Protein AF-A0A1C1YU48-F1 (afdb_monomer)

Sequence (194 aa):
MKRLWPGWLLCLATVGLVAHMVLVSVPEISALLGGLALPDTVPLGYDVTGAQALHAAFAADFAEAAAAGRQSASAAYVALHAGQDLAAPPLIAASLAFLAFASAFSGGTWVHPSRPGGIAIGLVLALAFSYLASDFLENAIADALFGPAAMQAGFNPSLAAVLKVMTIGKFATLILAGVLIAGLWGARWKRARA

Solvent-accessible surface area (backbone atoms only — not comparable to full-atom values): 10029 Å² total; per-residue (Å²): 113,91,87,51,50,68,56,52,50,45,39,50,50,35,51,53,51,53,49,46,38,67,72,45,57,49,52,58,42,17,55,62,40,79,63,46,78,55,66,92,76,36,67,73,27,47,56,59,69,55,41,49,52,50,40,50,34,37,40,53,34,39,55,53,16,63,76,69,76,49,87,22,46,20,54,50,51,44,49,38,46,73,44,60,60,57,52,46,43,62,40,46,27,51,31,53,42,42,55,36,52,54,43,42,53,48,99,93,44,82,49,84,57,55,70,72,53,47,50,48,39,53,49,32,42,53,27,26,52,51,23,37,54,28,45,57,53,29,50,55,46,45,37,61,51,47,15,67,70,16,63,76,72,54,86,56,64,68,57,36,53,51,34,18,54,28,38,32,50,26,47,50,26,51,52,54,31,50,54,47,37,52,50,46,43,53,54,42,54,54,62,76,74,107

Foldseek 3Di:
DVVLVVLVVLVVVLCVLVCCCVVPLQQVLCVQLVNQGQQLRDLQGDALVSLQSSLVSQLVQLVVCVVVVHDGSQNSLLVCCVPSLVVNLVSLLSSLLSLLCVLQDPPNDRNDDDPVSVVLSVLLNVLSVQLSVLSNVLSVLSCCARHPVNSVVDHDNVSSVVNSVSSNSNSVSSVSSVVSSVVSNVVSVVVVVD

Nearest PDB structures (foldseek):
  8ub3-assembly1_A  TM=4.846E-01  e=9.825E-01  synthetic construct
  6wm3-assembly1_3  TM=3.592E-01  e=2.224E+00  Homo sapiens
  9brr-assembly1_b  TM=2.136E-01  e=6.920E+00  Mus musculus

pLDDT: mean 92.37, std 7.67, range [58.75, 97.81]

Organism: NCBI:txid1480615

Radius of gyration: 19.89 Å; Cα contacts (8 Å, |Δi|>4): 206; chains: 1; bounding box: 45×33×62 Å

Mean predicted aligned error: 4.28 Å

Secondary structure (DSSP, 8-state):
-TTSHHHHHHHHHHHHHHHHIIIIIHHHHHHHTTTPPPGGG-TT---HHHHHHHHHHHHHHHHHHHHHTSPPHHHHHHHHHHTHHHHHHHHHHHHHHHHHHHHHEETTEE-PPPHHHHHHHHHHHHHHHHHHHHHHHHHHHHHHHHSHHHHHH---HHHHHHHHHHHHHHHHHHHHHHHHHHHHHHHHHHHHH-

Structure (mmCIF, N/CA/C/O backbone):
data_AF-A0A1C1YU48-F1
#
_entry.id   AF-A0A1C1YU48-F1
#
loop_
_atom_site.group_PDB
_atom_site.id
_atom_site.type_symbol
_atom_site.label_atom_id
_atom_site.label_alt_id
_atom_site.label_comp_id
_atom_site.label_asym_id
_atom_site.label_entity_id
_atom_site.label_seq_id
_atom_site.pdbx_PDB_ins_code
_atom_site.Cartn_x
_atom_site.Cartn_y
_atom_site.Cartn_z
_atom_site.occupancy
_atom_site.B_iso_or_equiv
_atom_site.auth_seq_id
_atom_site.auth_comp_id
_atom_site.auth_asym_id
_atom_site.auth_atom_id
_atom_site.pdbx_PDB_model_num
ATOM 1 N N . MET A 1 1 ? 19.093 -14.398 -18.882 1.00 59.12 1 MET A N 1
ATOM 2 C CA . MET A 1 1 ? 18.121 -14.527 -17.768 1.00 59.12 1 MET A CA 1
ATOM 3 C C . MET A 1 1 ? 18.742 -15.103 -16.495 1.00 59.12 1 MET A C 1
ATOM 5 O O . MET A 1 1 ? 18.502 -14.526 -15.445 1.00 59.12 1 MET A O 1
ATOM 9 N N . LYS A 1 2 ? 19.625 -16.118 -16.567 1.00 64.81 2 LYS A N 1
ATOM 10 C CA . LYS A 1 2 ? 20.321 -16.716 -15.400 1.00 64.81 2 LYS A CA 1
ATOM 11 C C . LYS A 1 2 ? 21.073 -15.751 -14.460 1.00 64.81 2 LYS A C 1
ATOM 13 O O . LYS A 1 2 ? 21.444 -16.180 -13.387 1.00 64.81 2 LYS A O 1
ATOM 18 N N . ARG A 1 3 ? 21.331 -14.488 -14.828 1.00 79.19 3 ARG A N 1
ATOM 19 C CA . ARG A 1 3 ? 22.022 -13.498 -13.969 1.00 79.19 3 ARG A CA 1
ATOM 20 C C . ARG A 1 3 ? 21.082 -12.574 -13.182 1.00 79.19 3 ARG A C 1
ATOM 22 O O . ARG A 1 3 ? 21.525 -11.950 -12.234 1.00 79.19 3 ARG A O 1
ATOM 29 N N . LEU A 1 4 ? 19.805 -12.494 -13.562 1.00 85.94 4 LEU A N 1
ATOM 30 C CA . LEU A 1 4 ? 18.811 -11.619 -12.918 1.00 85.94 4 LEU A CA 1
ATOM 31 C C . LEU A 1 4 ? 17.841 -12.395 -12.016 1.00 85.94 4 LEU A C 1
ATOM 33 O O . LEU A 1 4 ? 16.863 -11.830 -11.541 1.00 85.94 4 LEU A O 1
ATOM 37 N N . TRP A 1 5 ? 18.086 -13.692 -11.808 1.00 89.38 5 TRP A N 1
ATOM 38 C CA . TRP A 1 5 ? 17.204 -14.561 -11.031 1.00 89.38 5 TRP A CA 1
ATOM 39 C C . TRP A 1 5 ? 16.895 -14.043 -9.616 1.00 89.38 5 TRP A C 1
ATOM 41 O O . TRP A 1 5 ? 15.733 -14.174 -9.236 1.00 89.38 5 TRP A O 1
ATOM 51 N N . PRO A 1 6 ? 17.816 -13.391 -8.864 1.00 90.94 6 PRO A N 1
ATOM 52 C CA . PRO A 1 6 ? 17.480 -12.917 -7.524 1.00 90.94 6 PRO A CA 1
ATOM 53 C C . PRO A 1 6 ? 16.412 -11.822 -7.561 1.00 90.94 6 PRO A C 1
ATOM 55 O O . PRO A 1 6 ? 15.513 -11.811 -6.732 1.00 90.94 6 PRO A O 1
ATOM 58 N N . GLY A 1 7 ? 16.458 -10.935 -8.561 1.00 92.56 7 GLY A N 1
ATOM 59 C CA . GLY A 1 7 ? 15.454 -9.884 -8.717 1.00 92.56 7 GLY A CA 1
ATOM 60 C C . GLY A 1 7 ? 14.091 -10.417 -9.163 1.00 92.56 7 GLY A C 1
ATOM 61 O O . GLY A 1 7 ? 13.061 -9.920 -8.723 1.00 92.56 7 GLY A O 1
ATOM 62 N N . TRP A 1 8 ? 14.055 -11.483 -9.968 1.00 95.00 8 TRP A N 1
ATOM 63 C CA . TRP A 1 8 ? 12.791 -12.153 -10.293 1.00 95.00 8 TRP A CA 1
ATOM 64 C C . TRP A 1 8 ? 12.190 -12.876 -9.086 1.00 95.00 8 TRP A C 1
ATOM 66 O O . TRP A 1 8 ? 10.975 -12.833 -8.909 1.00 95.00 8 TRP A O 1
ATOM 76 N N . LEU A 1 9 ? 13.023 -13.497 -8.243 1.00 95.88 9 LEU A N 1
ATOM 77 C CA . LEU A 1 9 ? 12.563 -14.061 -6.974 1.00 95.88 9 LEU A CA 1
ATOM 78 C C . LEU A 1 9 ? 12.043 -12.984 -6.026 1.00 95.88 9 LEU A C 1
ATOM 80 O O . LEU A 1 9 ? 11.015 -13.205 -5.399 1.00 95.88 9 LEU A O 1
ATOM 84 N N . LEU A 1 10 ? 12.701 -11.823 -5.963 1.00 96.50 10 LEU A N 1
ATOM 85 C CA . LEU A 1 10 ? 12.194 -10.662 -5.236 1.00 96.50 10 LEU A CA 1
ATOM 86 C C . LEU A 1 10 ? 10.791 -10.290 -5.731 1.00 96.50 10 LEU A C 1
ATOM 88 O O . LEU A 1 10 ? 9.875 -10.228 -4.923 1.00 96.50 10 LEU A O 1
ATOM 92 N N . CYS A 1 11 ? 10.588 -10.119 -7.043 1.00 96.81 11 CYS A N 1
ATOM 93 C CA . CYS A 1 11 ? 9.260 -9.813 -7.582 1.00 96.81 11 CYS A CA 1
ATOM 94 C C . CYS A 1 11 ? 8.224 -10.892 -7.245 1.00 96.81 11 CYS A C 1
ATOM 96 O O . CYS A 1 11 ? 7.088 -10.560 -6.917 1.00 96.81 11 CYS A O 1
ATOM 98 N N . LEU A 1 12 ? 8.602 -12.172 -7.308 1.00 97.12 12 LEU A N 1
ATOM 99 C CA . LEU A 1 12 ? 7.712 -13.275 -6.949 1.00 97.12 12 LEU A CA 1
ATOM 100 C C . LEU A 1 12 ? 7.340 -13.241 -5.461 1.00 97.12 12 LEU A C 1
ATOM 102 O O . LEU A 1 12 ? 6.171 -13.419 -5.131 1.00 97.12 12 LEU A O 1
ATOM 106 N N . ALA A 1 13 ? 8.305 -12.978 -4.577 1.00 96.50 13 ALA A N 1
ATOM 107 C CA . ALA A 1 13 ? 8.068 -12.837 -3.144 1.00 96.50 13 ALA A CA 1
ATOM 108 C C . ALA A 1 13 ? 7.152 -11.643 -2.841 1.00 96.50 13 ALA A C 1
ATOM 110 O O . ALA A 1 13 ? 6.206 -11.787 -2.073 1.00 96.50 13 ALA A O 1
ATOM 111 N N . THR A 1 14 ? 7.371 -10.503 -3.503 1.00 97.50 14 THR A N 1
ATOM 112 C CA . THR A 1 14 ? 6.501 -9.323 -3.411 1.00 97.50 14 THR A CA 1
ATOM 113 C C . THR A 1 14 ? 5.067 -9.657 -3.808 1.00 97.50 14 THR A C 1
ATOM 115 O O . THR A 1 14 ? 4.140 -9.364 -3.060 1.00 97.50 14 THR A O 1
ATOM 118 N N . VAL A 1 15 ? 4.870 -10.308 -4.961 1.00 96.81 15 VAL A N 1
ATOM 119 C CA . VAL A 1 15 ? 3.533 -10.716 -5.423 1.00 96.81 15 VAL A CA 1
ATOM 120 C C . VAL A 1 15 ? 2.897 -11.706 -4.451 1.00 96.81 15 VAL A C 1
ATOM 122 O O . VAL A 1 15 ? 1.721 -11.563 -4.141 1.00 96.81 15 VAL A O 1
ATOM 125 N N . GLY A 1 16 ? 3.659 -12.681 -3.950 1.00 97.31 16 GLY A N 1
ATOM 126 C CA . GLY A 1 16 ? 3.171 -13.653 -2.973 1.00 97.31 16 GLY A CA 1
ATOM 127 C C . GLY A 1 16 ? 2.705 -12.999 -1.672 1.00 97.31 16 GLY A C 1
ATOM 128 O O . GLY A 1 16 ? 1.627 -13.328 -1.184 1.00 97.31 16 GLY A O 1
ATOM 129 N N . LEU A 1 17 ? 3.473 -12.038 -1.149 1.00 96.62 17 LEU A N 1
ATOM 130 C CA . LEU A 1 17 ? 3.108 -11.287 0.052 1.00 96.62 17 LEU A CA 1
ATOM 131 C C . LEU A 1 17 ? 1.849 -10.440 -0.174 1.00 96.62 17 LEU A C 1
ATOM 133 O O . LEU A 1 17 ? 0.900 -10.562 0.593 1.00 96.62 17 LEU A O 1
ATOM 137 N N . VAL A 1 18 ? 1.804 -9.651 -1.252 1.00 95.19 18 VAL A N 1
ATOM 138 C CA . VAL A 1 18 ? 0.634 -8.818 -1.584 1.00 95.19 18 VAL A CA 1
ATOM 139 C C . VAL A 1 18 ? -0.610 -9.679 -1.801 1.00 95.19 18 VAL A C 1
ATOM 141 O O . VAL A 1 18 ? -1.682 -9.350 -1.304 1.00 95.19 18 VAL A O 1
ATOM 144 N N . ALA A 1 19 ? -0.482 -10.807 -2.504 1.00 96.19 19 ALA A N 1
ATOM 145 C CA . ALA A 1 19 ? -1.591 -11.733 -2.703 1.00 96.19 19 ALA A CA 1
ATOM 146 C C . ALA A 1 19 ? -2.085 -12.309 -1.372 1.00 96.19 19 ALA A C 1
ATOM 148 O O . ALA A 1 19 ? -3.288 -12.379 -1.152 1.00 96.19 19 ALA A O 1
ATOM 149 N N . HIS A 1 20 ? -1.178 -12.687 -0.471 1.00 95.69 20 HIS A N 1
ATOM 150 C CA . HIS A 1 20 ? -1.560 -13.170 0.850 1.00 95.69 20 HIS A CA 1
ATOM 151 C C . HIS A 1 20 ? -2.287 -12.092 1.666 1.00 95.69 20 HIS A C 1
ATOM 153 O O . HIS A 1 20 ? -3.336 -12.378 2.232 1.00 95.69 20 HIS A O 1
ATOM 159 N N . MET A 1 21 ? -1.804 -10.848 1.654 1.00 94.62 21 MET A N 1
ATOM 160 C CA . MET A 1 21 ? -2.471 -9.732 2.334 1.00 94.62 21 MET A CA 1
ATOM 161 C C . MET A 1 21 ? -3.882 -9.501 1.787 1.00 94.62 21 MET A C 1
ATOM 163 O O . MET A 1 21 ? -4.841 -9.484 2.550 1.00 94.62 21 MET A O 1
ATOM 167 N N . VAL A 1 22 ? -4.028 -9.396 0.463 1.00 93.56 22 VAL A N 1
ATOM 168 C CA . VAL A 1 22 ? -5.311 -9.101 -0.198 1.00 93.56 22 VAL A CA 1
ATOM 169 C C . VAL A 1 22 ? -6.315 -10.251 -0.079 1.00 93.56 22 VAL A C 1
ATOM 171 O O . VAL A 1 22 ? -7.516 -10.005 -0.028 1.00 93.56 22 VAL A O 1
ATOM 174 N N . LEU A 1 23 ? -5.851 -11.503 -0.065 1.00 95.06 23 LEU A N 1
ATOM 175 C CA . LEU A 1 23 ? -6.726 -12.680 -0.083 1.00 95.06 23 LEU A CA 1
ATOM 176 C C . LEU A 1 23 ? -6.983 -13.285 1.300 1.00 95.06 23 LEU A C 1
ATOM 178 O O . LEU A 1 23 ? -7.919 -14.069 1.430 1.00 95.06 23 LEU A O 1
ATOM 182 N N . VAL A 1 24 ? -6.161 -12.965 2.302 1.00 93.94 24 VAL A N 1
ATOM 183 C CA . VAL A 1 24 ? -6.248 -13.560 3.645 1.00 93.94 24 VAL A CA 1
ATOM 184 C C . VAL A 1 24 ? -6.393 -12.473 4.704 1.00 93.94 24 VAL A C 1
ATOM 186 O O . VAL A 1 24 ? -7.479 -12.308 5.253 1.00 93.94 24 VAL A O 1
ATOM 189 N N . SER A 1 25 ? -5.347 -11.679 4.940 1.00 92.75 25 SER A N 1
ATOM 190 C CA . SER A 1 25 ? -5.299 -10.752 6.078 1.00 92.75 25 SER A CA 1
ATOM 191 C C . SER A 1 25 ? -6.349 -9.639 6.003 1.00 92.75 25 SER A C 1
ATOM 193 O O . SER A 1 25 ? -7.054 -9.372 6.974 1.00 92.75 25 SER A O 1
ATOM 195 N N . VAL A 1 26 ? -6.481 -8.997 4.840 1.00 94.00 26 VAL A N 1
ATOM 196 C CA . VAL A 1 26 ? -7.438 -7.905 4.622 1.00 94.00 26 VAL A CA 1
ATOM 197 C C . VAL A 1 26 ? -8.886 -8.406 4.766 1.00 94.00 26 VAL A C 1
ATOM 199 O O . VAL A 1 26 ? -9.622 -7.819 5.560 1.00 94.00 26 VAL A O 1
ATOM 202 N N . PRO A 1 27 ? -9.321 -9.489 4.082 1.00 95.69 27 PRO A N 1
ATOM 203 C CA . PRO A 1 27 ? -10.673 -10.022 4.245 1.00 95.69 27 PRO A CA 1
ATOM 204 C C . PRO A 1 27 ? -11.027 -10.410 5.681 1.00 95.69 27 PRO A C 1
ATOM 206 O O . PRO A 1 27 ? -12.160 -10.178 6.098 1.00 95.69 27 PRO A O 1
ATOM 209 N N . GLU A 1 28 ? -10.084 -10.978 6.438 1.00 94.12 28 GLU A N 1
ATOM 210 C CA . GLU A 1 28 ? -10.306 -11.363 7.837 1.00 94.12 28 GLU A CA 1
ATOM 211 C C . GLU A 1 28 ? -10.636 -10.151 8.716 1.00 94.12 28 GLU A C 1
ATOM 213 O O . GLU A 1 28 ? -11.609 -10.185 9.471 1.00 94.12 28 GLU A O 1
ATOM 218 N N . ILE A 1 29 ? -9.889 -9.052 8.580 1.00 9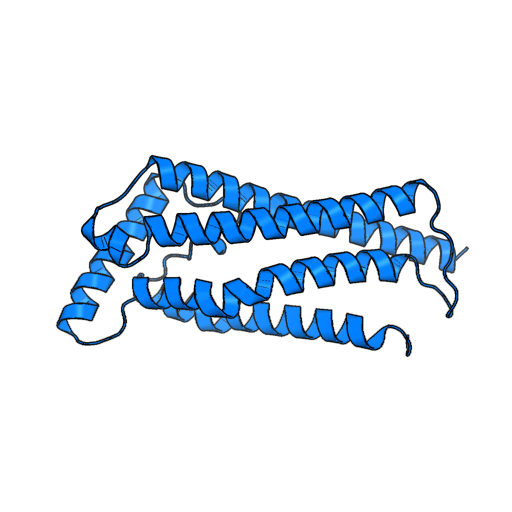5.81 29 ILE A N 1
ATOM 219 C CA . ILE A 1 29 ? -10.160 -7.822 9.338 1.00 95.81 29 ILE A CA 1
ATOM 220 C C . ILE A 1 29 ? -11.444 -7.159 8.828 1.00 95.81 29 ILE A C 1
ATOM 222 O O . ILE A 1 29 ? -12.296 -6.771 9.627 1.00 95.81 29 ILE A O 1
ATOM 226 N N . SER A 1 30 ? -11.640 -7.074 7.509 1.00 96.19 30 SER A N 1
ATOM 227 C CA . SER A 1 30 ? -12.865 -6.519 6.923 1.00 96.19 30 SER A CA 1
ATOM 228 C C . SER A 1 30 ? -14.123 -7.267 7.370 1.00 96.19 30 SER A C 1
ATOM 230 O O . SER A 1 30 ? -15.154 -6.635 7.590 1.00 96.19 30 SER A O 1
ATOM 232 N N . ALA A 1 31 ? -14.062 -8.588 7.562 1.00 96.06 31 ALA A N 1
ATOM 233 C CA . ALA A 1 31 ? -15.183 -9.371 8.078 1.00 96.06 31 ALA A CA 1
ATOM 234 C C . ALA A 1 31 ? -15.600 -8.943 9.497 1.00 96.06 31 ALA A C 1
ATOM 236 O O . ALA A 1 31 ? -16.797 -8.851 9.770 1.00 96.06 31 ALA A O 1
ATOM 237 N N . LEU A 1 32 ? -14.641 -8.608 10.369 1.00 95.81 32 LEU A N 1
ATOM 238 C CA . LEU A 1 32 ? -14.922 -8.070 11.709 1.00 95.81 32 LEU A CA 1
ATOM 239 C C . LEU A 1 32 ? -15.578 -6.682 11.655 1.00 95.81 32 LEU A C 1
ATOM 241 O O . LEU A 1 32 ? -16.320 -6.304 12.554 1.00 95.81 32 LEU A O 1
ATOM 245 N N . LEU A 1 33 ? -15.343 -5.937 10.576 1.00 96.75 33 LEU A N 1
ATOM 246 C CA . LEU A 1 33 ? -15.872 -4.590 10.351 1.00 96.75 33 LEU A CA 1
ATOM 247 C C . LEU A 1 33 ? -17.170 -4.588 9.528 1.00 96.75 33 LEU A C 1
ATOM 249 O O . LEU A 1 33 ? -17.512 -3.583 8.904 1.00 96.75 33 LEU A O 1
ATOM 253 N N . GLY A 1 34 ? -17.884 -5.717 9.470 1.00 94.75 34 GLY A N 1
ATOM 254 C CA . GLY A 1 34 ? -19.134 -5.833 8.713 1.00 94.75 34 GLY A CA 1
ATOM 255 C C . GLY A 1 34 ? -18.947 -5.762 7.194 1.00 94.75 34 GLY A C 1
ATOM 256 O O . GLY A 1 34 ? -19.858 -5.354 6.477 1.00 94.75 34 GLY A O 1
ATOM 257 N N . GLY A 1 35 ? -17.765 -6.131 6.696 1.00 94.25 35 GLY A N 1
ATOM 258 C CA . GLY A 1 35 ? -17.416 -6.108 5.275 1.00 94.25 35 GLY A CA 1
ATOM 259 C C . GLY A 1 35 ? -16.913 -4.756 4.766 1.00 94.25 35 GLY A C 1
ATOM 260 O O . GLY A 1 35 ? -16.710 -4.608 3.561 1.00 94.25 35 GLY A O 1
ATOM 261 N N . LEU A 1 36 ? -16.702 -3.771 5.645 1.00 95.75 36 LEU A N 1
ATOM 262 C CA . LEU A 1 36 ? -16.084 -2.508 5.248 1.00 95.75 36 LEU A CA 1
ATOM 263 C C . LEU A 1 36 ? -14.631 -2.729 4.813 1.00 95.75 36 LEU A C 1
ATOM 265 O O . LEU A 1 36 ? -13.862 -3.449 5.455 1.00 95.75 36 LEU A O 1
ATOM 269 N N . ALA A 1 37 ? -14.258 -2.089 3.708 1.00 95.12 37 ALA A N 1
ATOM 270 C CA . ALA A 1 37 ? -12.908 -2.149 3.169 1.00 95.12 37 ALA A CA 1
ATOM 271 C C . ALA A 1 37 ? -11.927 -1.396 4.080 1.00 95.12 37 ALA A C 1
ATOM 273 O O . ALA A 1 37 ? -12.274 -0.344 4.627 1.00 95.12 37 ALA A O 1
ATOM 274 N N . LEU A 1 38 ? -10.702 -1.903 4.212 1.00 94.38 38 LEU A N 1
ATOM 275 C CA . LEU A 1 38 ? -9.641 -1.204 4.935 1.00 94.38 38 LEU A CA 1
ATOM 276 C C . LEU A 1 38 ? -9.155 0.029 4.148 1.00 94.38 38 LEU A C 1
ATOM 278 O O . LEU A 1 38 ? -9.277 0.049 2.918 1.00 94.38 38 LEU A O 1
ATOM 282 N N . PRO A 1 39 ? -8.635 1.073 4.816 1.00 91.06 39 PRO A N 1
ATOM 283 C CA . PRO A 1 39 ? -8.271 2.339 4.171 1.00 91.06 39 PRO A CA 1
ATOM 284 C C . PRO A 1 39 ? -7.320 2.195 2.976 1.00 91.06 39 PRO A C 1
ATOM 286 O O . PRO A 1 39 ? -7.536 2.797 1.923 1.00 91.06 39 PRO A O 1
ATOM 289 N N . ASP A 1 40 ? -6.318 1.342 3.123 1.00 85.50 40 ASP A N 1
ATOM 290 C CA . ASP A 1 40 ? -5.250 1.036 2.174 1.00 85.50 40 ASP A CA 1
ATOM 291 C C . ASP A 1 40 ? -5.734 0.258 0.937 1.00 85.50 40 ASP A C 1
ATOM 293 O O . ASP A 1 40 ? -5.049 0.207 -0.085 1.00 85.50 40 ASP A O 1
ATOM 297 N N . THR A 1 41 ? -6.948 -0.292 0.991 1.00 90.25 41 THR A N 1
ATOM 298 C CA . THR A 1 41 ? -7.567 -1.059 -0.103 1.00 90.25 41 THR A CA 1
ATOM 299 C C . THR A 1 41 ? -8.493 -0.218 -0.982 1.00 90.25 41 THR A C 1
ATOM 301 O O . THR A 1 41 ? -8.971 -0.694 -2.014 1.00 90.25 41 THR A O 1
ATOM 304 N N . VAL A 1 42 ? -8.731 1.046 -0.610 1.00 93.00 42 VAL A N 1
ATOM 305 C CA . VAL A 1 42 ? -9.575 1.992 -1.348 1.00 93.00 42 VAL A CA 1
ATOM 306 C C . VAL A 1 42 ? -8.672 2.980 -2.099 1.00 93.00 42 VAL A C 1
ATOM 308 O O . VAL A 1 42 ? -8.158 3.913 -1.487 1.00 93.00 42 VAL A O 1
ATOM 311 N N . PRO A 1 43 ? -8.489 2.866 -3.432 1.00 90.06 43 PRO A N 1
ATOM 312 C CA . PRO A 1 43 ? -7.465 3.640 -4.146 1.00 90.06 43 PRO A CA 1
ATOM 313 C C . PRO A 1 43 ? -7.615 5.164 -4.080 1.00 90.06 43 PRO A C 1
ATOM 315 O O . PRO A 1 43 ? -6.640 5.898 -4.220 1.00 90.06 43 PRO A O 1
ATOM 318 N N . LEU A 1 44 ? -8.843 5.649 -3.886 1.00 93.00 44 LEU A N 1
ATOM 319 C CA . LEU A 1 44 ? -9.145 7.076 -3.745 1.00 93.00 44 LEU A CA 1
ATOM 320 C C . LEU A 1 44 ? -9.244 7.531 -2.280 1.00 93.00 44 LEU A C 1
ATOM 322 O O . LEU A 1 44 ? -9.568 8.695 -2.027 1.00 93.00 44 LEU A O 1
ATOM 326 N N . GLY A 1 45 ? -8.975 6.621 -1.341 1.00 91.94 45 GLY A N 1
ATOM 327 C CA . GLY A 1 45 ? -9.191 6.781 0.089 1.00 91.94 45 GLY A CA 1
ATOM 328 C C . GLY A 1 45 ? -10.665 6.953 0.462 1.00 91.94 45 GLY A C 1
ATOM 329 O O . GLY A 1 45 ? -11.538 7.189 -0.378 1.00 91.94 45 GLY A O 1
ATOM 330 N N . TYR A 1 46 ? -10.941 6.877 1.760 1.00 93.00 46 TYR A N 1
ATOM 331 C CA . TYR A 1 46 ? -12.234 7.284 2.297 1.00 93.00 46 TYR A CA 1
ATOM 332 C C . TYR A 1 46 ? -12.351 8.809 2.332 1.00 93.00 46 TYR A C 1
ATOM 334 O O . TYR A 1 46 ? -11.389 9.525 2.608 1.00 93.00 46 TYR A O 1
ATOM 342 N N . ASP A 1 47 ? -13.548 9.326 2.065 1.00 93.94 47 ASP A N 1
ATOM 343 C CA . ASP A 1 47 ? -13.894 10.673 2.506 1.00 93.94 47 ASP A CA 1
ATOM 344 C C . ASP A 1 47 ? -14.160 10.697 4.022 1.00 93.94 47 ASP A C 1
ATOM 346 O O . ASP A 1 47 ? -14.091 9.674 4.704 1.00 93.94 47 ASP A O 1
ATOM 350 N N . VAL A 1 48 ? -14.432 11.880 4.576 1.00 94.56 48 VAL A N 1
ATOM 351 C CA . VAL A 1 48 ? -14.613 12.038 6.028 1.00 94.56 48 VAL A CA 1
ATOM 352 C C . VAL A 1 48 ? -15.777 11.187 6.540 1.00 94.56 48 VAL A C 1
ATOM 354 O O . VAL A 1 48 ? -15.648 10.555 7.584 1.00 94.56 48 VAL A O 1
ATOM 357 N N . THR A 1 49 ? -16.889 11.127 5.803 1.00 95.56 49 THR A N 1
ATOM 358 C CA . THR A 1 49 ? -18.065 10.340 6.190 1.00 95.56 49 THR A CA 1
ATOM 359 C C . THR A 1 49 ? -17.768 8.843 6.180 1.00 95.56 49 THR A C 1
ATOM 361 O O . THR A 1 49 ? -18.096 8.152 7.142 1.00 95.56 49 THR A O 1
ATOM 364 N N . GLY A 1 50 ? -17.104 8.339 5.140 1.00 95.88 50 GLY A N 1
ATOM 365 C CA . GLY A 1 50 ? -16.690 6.943 5.064 1.00 95.88 50 GLY A CA 1
ATOM 366 C C . GLY A 1 50 ? -15.664 6.572 6.136 1.00 95.88 50 GLY A C 1
ATOM 367 O O . GLY A 1 50 ? -15.805 5.539 6.785 1.00 95.88 50 GLY A O 1
ATOM 368 N N . ALA A 1 51 ? -14.690 7.446 6.402 1.00 96.19 51 ALA A N 1
ATOM 369 C CA . ALA A 1 51 ? -13.706 7.244 7.464 1.00 96.19 51 ALA A CA 1
ATOM 370 C C . ALA A 1 51 ? -14.358 7.247 8.855 1.00 96.19 51 ALA A C 1
ATOM 372 O O . ALA A 1 51 ? -13.974 6.462 9.719 1.00 96.19 51 ALA A O 1
ATOM 373 N N . GLN A 1 52 ? -15.374 8.087 9.067 1.00 96.94 52 GLN A N 1
ATOM 374 C CA . GLN A 1 52 ? -16.147 8.111 10.306 1.00 96.94 52 GLN A CA 1
ATOM 375 C C . GLN A 1 52 ? -16.975 6.831 10.485 1.00 96.94 52 GLN A C 1
ATOM 377 O O . GLN A 1 52 ? -17.014 6.284 11.586 1.00 96.94 52 GLN A O 1
ATOM 382 N N . ALA A 1 53 ? -17.607 6.330 9.419 1.00 97.06 53 ALA A N 1
ATOM 383 C CA . ALA A 1 53 ? -18.336 5.062 9.450 1.00 97.06 53 ALA A CA 1
ATOM 384 C C . ALA A 1 53 ? -17.401 3.882 9.755 1.00 97.06 53 ALA A C 1
ATOM 386 O O . ALA A 1 53 ? -17.708 3.053 10.611 1.00 97.06 53 ALA A O 1
ATOM 387 N N . LEU A 1 54 ? -16.228 3.853 9.118 1.00 97.19 54 LEU A N 1
ATOM 388 C CA . LEU A 1 54 ? -15.200 2.854 9.386 1.00 97.19 54 LEU A CA 1
ATOM 389 C C . LEU A 1 54 ? -14.695 2.932 10.833 1.00 97.19 54 LEU A C 1
ATOM 391 O O . LEU A 1 54 ? -14.623 1.912 11.513 1.00 97.19 54 LEU A O 1
ATOM 395 N N . HIS A 1 55 ? -14.415 4.134 11.345 1.00 97.62 55 HIS A N 1
ATOM 396 C CA . HIS A 1 55 ? -14.022 4.326 12.742 1.00 97.62 55 HIS A CA 1
ATOM 397 C C . HIS A 1 55 ? -15.106 3.831 13.707 1.00 97.62 55 HIS A C 1
ATOM 399 O O . HIS A 1 55 ? -14.797 3.220 14.726 1.00 97.62 55 HIS A O 1
ATOM 405 N N . ALA A 1 56 ? -16.383 4.089 13.415 1.00 97.00 56 ALA A N 1
ATOM 406 C CA . ALA A 1 56 ? -17.484 3.599 14.237 1.00 97.00 56 ALA A CA 1
ATOM 407 C C . ALA A 1 56 ? -17.545 2.061 14.254 1.00 97.00 56 ALA A C 1
ATOM 409 O O . ALA A 1 56 ? -17.762 1.483 15.316 1.00 97.00 56 ALA A O 1
ATOM 410 N N . ALA A 1 57 ? -17.289 1.404 13.117 1.00 97.44 57 ALA A N 1
ATOM 411 C CA . ALA A 1 57 ? -17.203 -0.055 13.039 1.00 97.44 57 ALA A CA 1
ATOM 412 C C . ALA A 1 57 ? -16.027 -0.608 13.862 1.00 97.44 57 ALA A C 1
ATOM 414 O O . ALA A 1 57 ? -16.214 -1.543 14.639 1.00 97.44 57 ALA A O 1
ATOM 415 N N . PHE A 1 58 ? -14.846 0.016 13.774 1.00 97.69 58 PHE A N 1
ATOM 416 C CA . PHE A 1 58 ? -13.707 -0.334 14.628 1.00 97.69 58 PHE A CA 1
ATOM 417 C C . PHE A 1 58 ? -14.030 -0.164 16.117 1.00 97.69 58 PHE A C 1
ATOM 419 O O . PHE A 1 58 ? -13.681 -1.029 16.915 1.00 97.69 58 PHE A O 1
ATOM 426 N N . ALA A 1 59 ? -14.712 0.919 16.498 1.00 96.81 59 ALA A N 1
ATOM 427 C CA . ALA A 1 59 ? -15.065 1.188 17.891 1.00 96.81 59 ALA A CA 1
ATOM 428 C C . ALA A 1 59 ? -16.094 0.184 18.433 1.00 96.81 59 ALA A C 1
ATOM 430 O O . ALA A 1 59 ? -15.973 -0.264 19.575 1.00 96.81 59 ALA A O 1
ATOM 431 N N . ALA A 1 60 ? -17.078 -0.193 17.610 1.00 95.81 60 ALA A N 1
ATOM 432 C CA . ALA A 1 60 ? -18.062 -1.216 17.947 1.00 95.81 60 ALA A CA 1
ATOM 433 C C . ALA A 1 60 ? -17.388 -2.578 18.173 1.00 95.81 60 ALA A C 1
ATOM 435 O O . ALA A 1 60 ? -17.536 -3.165 19.246 1.00 95.81 60 ALA A O 1
ATOM 436 N N . ASP A 1 61 ? -16.566 -3.028 17.218 1.00 97.69 61 ASP A N 1
ATOM 437 C CA . ASP A 1 61 ? -15.823 -4.282 17.353 1.00 97.69 61 ASP A CA 1
ATOM 438 C C . ASP A 1 61 ? -14.859 -4.251 18.549 1.00 97.69 61 ASP A C 1
ATOM 440 O O . ASP A 1 61 ? -14.752 -5.235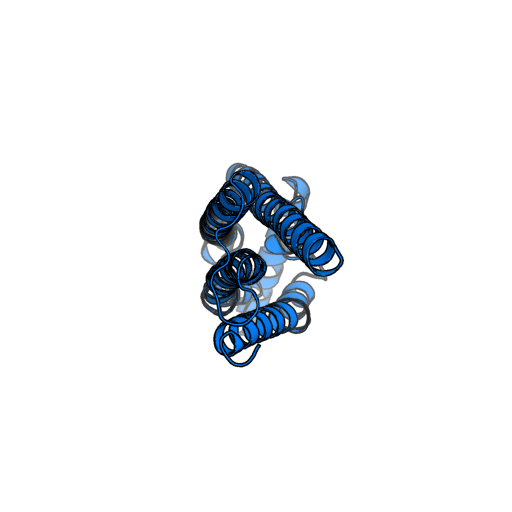 19.275 1.00 97.69 61 ASP A O 1
ATOM 444 N N . PHE A 1 62 ? -14.198 -3.119 18.813 1.00 96.75 62 PHE A N 1
ATOM 445 C CA . PHE A 1 62 ? -13.277 -2.973 19.940 1.00 96.75 62 PHE A CA 1
ATOM 446 C C . PHE A 1 62 ? -13.962 -3.219 21.293 1.00 96.75 62 PHE A C 1
ATOM 448 O O . PHE A 1 62 ? -13.414 -3.927 22.142 1.00 96.75 62 PHE A O 1
ATOM 455 N N . ALA A 1 63 ? -15.166 -2.674 21.488 1.00 93.69 63 ALA A N 1
ATOM 456 C CA . ALA A 1 63 ? -15.943 -2.879 22.707 1.00 93.69 63 ALA A CA 1
ATOM 457 C C . ALA A 1 63 ? -16.420 -4.336 22.850 1.00 93.69 63 ALA A C 1
ATOM 459 O O . ALA A 1 63 ? -16.297 -4.930 23.924 1.00 93.69 63 ALA A O 1
ATOM 460 N N . GLU A 1 64 ? -16.916 -4.933 21.763 1.00 95.00 64 GLU A N 1
ATOM 461 C CA . GLU A 1 64 ? -17.345 -6.336 21.741 1.00 95.00 64 GLU A CA 1
ATOM 462 C C . GLU A 1 64 ? -16.181 -7.303 21.983 1.00 95.00 64 GLU A C 1
ATOM 464 O O . GLU A 1 64 ? -16.309 -8.274 22.731 1.00 95.00 64 GLU A O 1
ATOM 469 N N . ALA A 1 65 ? -15.025 -7.027 21.381 1.00 95.50 65 ALA A N 1
ATOM 470 C CA . ALA A 1 65 ? -13.823 -7.829 21.523 1.00 95.50 65 ALA A CA 1
ATOM 471 C C . ALA A 1 65 ? -13.329 -7.865 22.970 1.00 95.50 65 ALA A C 1
ATOM 473 O O . ALA A 1 65 ? -12.991 -8.936 23.478 1.00 95.50 65 ALA A O 1
ATOM 474 N N . ALA A 1 66 ? -13.344 -6.709 23.643 1.00 92.50 66 ALA A N 1
ATOM 475 C CA . ALA A 1 66 ? -12.972 -6.597 25.047 1.00 92.50 66 ALA A CA 1
ATOM 476 C C . ALA A 1 66 ? -13.904 -7.419 25.951 1.00 92.50 66 ALA A C 1
ATOM 478 O O . ALA A 1 66 ? -13.427 -8.120 26.842 1.00 92.50 66 ALA A O 1
ATOM 479 N N . ALA A 1 67 ? -15.216 -7.391 25.693 1.00 93.62 67 ALA A N 1
ATOM 480 C CA . ALA A 1 67 ? -16.190 -8.193 26.435 1.00 93.62 67 ALA A CA 1
ATOM 481 C C . ALA A 1 67 ? -16.029 -9.707 26.196 1.00 93.62 67 ALA A C 1
ATOM 483 O O . ALA A 1 67 ? -16.226 -10.501 27.114 1.00 93.62 67 ALA A O 1
ATOM 484 N N . ALA A 1 68 ? -15.652 -10.109 24.980 1.00 94.75 68 ALA A N 1
ATOM 485 C CA . ALA A 1 68 ? -15.480 -11.510 24.596 1.00 94.75 68 ALA A CA 1
ATOM 486 C C . ALA A 1 68 ? -14.064 -12.071 24.849 1.00 94.75 68 ALA A C 1
ATOM 488 O O . ALA A 1 68 ? -13.833 -13.256 24.614 1.00 94.75 68 ALA A O 1
ATOM 489 N N . GLY A 1 69 ? -13.107 -11.248 25.295 1.00 92.88 69 GLY A N 1
ATOM 490 C CA . GLY A 1 69 ? -11.714 -11.664 25.500 1.00 92.88 69 GLY A CA 1
ATOM 491 C C . GLY A 1 69 ? -10.983 -12.067 24.211 1.00 92.88 69 GLY A C 1
ATOM 492 O O . GLY A 1 69 ? -10.048 -12.865 24.262 1.00 92.88 69 GLY A O 1
ATOM 493 N N . ARG A 1 70 ? -11.411 -11.544 23.054 1.00 94.75 70 ARG A N 1
ATOM 494 C CA . ARG A 1 70 ? -10.792 -11.791 21.738 1.00 94.75 70 ARG A CA 1
ATOM 495 C C . ARG A 1 70 ? -9.942 -10.601 21.288 1.00 94.75 70 ARG A C 1
ATOM 497 O O . ARG A 1 70 ? -10.065 -9.499 21.817 1.00 94.75 70 ARG A O 1
ATOM 504 N N . GLN A 1 71 ? -9.112 -10.806 20.266 1.00 95.06 71 GLN A N 1
ATOM 505 C CA . GLN A 1 71 ? -8.453 -9.700 19.570 1.00 95.06 71 GLN A CA 1
ATOM 506 C C . GLN A 1 71 ? -9.495 -8.870 18.798 1.00 95.06 71 GLN A C 1
ATOM 508 O O . GLN A 1 71 ? -10.396 -9.427 18.165 1.00 95.06 71 GLN A O 1
ATOM 513 N N . SER A 1 72 ? -9.377 -7.543 18.865 1.00 97.31 72 SER A N 1
ATOM 514 C CA . SER A 1 72 ? -10.207 -6.619 18.086 1.00 97.31 72 SER A CA 1
ATOM 515 C C . SER A 1 72 ? -9.650 -6.411 16.679 1.00 97.31 72 SER A C 1
ATOM 517 O O . SER A 1 72 ? -8.443 -6.524 16.456 1.00 97.31 72 SER A O 1
ATOM 519 N N . ALA A 1 73 ? -10.511 -6.015 15.747 1.00 96.69 73 ALA A N 1
ATOM 520 C CA . ALA A 1 73 ? -10.157 -5.569 14.407 1.00 96.69 73 ALA A CA 1
ATOM 521 C C . ALA A 1 73 ? -9.127 -4.438 14.458 1.00 96.69 73 ALA A C 1
ATOM 523 O O . ALA A 1 73 ? -8.167 -4.451 13.701 1.00 96.69 73 ALA A O 1
ATOM 524 N N . SER A 1 74 ? -9.275 -3.500 15.398 1.00 96.50 74 SER A N 1
ATOM 525 C CA . SER A 1 74 ? -8.326 -2.398 15.605 1.00 96.50 74 SER A CA 1
ATOM 526 C C . SER A 1 74 ? -6.924 -2.910 15.963 1.00 96.50 74 SER A C 1
ATOM 528 O O . SER A 1 74 ? -5.931 -2.483 15.377 1.00 96.50 74 SER A O 1
ATOM 530 N N . ALA A 1 75 ? -6.827 -3.883 16.875 1.00 96.50 75 ALA A N 1
ATOM 531 C CA . ALA A 1 75 ? -5.551 -4.497 17.232 1.00 96.50 75 ALA A CA 1
ATOM 532 C C . ALA A 1 75 ? -4.976 -5.368 16.102 1.00 96.50 75 ALA A C 1
ATOM 534 O O . ALA A 1 75 ? -3.762 -5.404 15.920 1.00 96.50 75 ALA A O 1
ATOM 535 N N . ALA A 1 76 ? -5.825 -6.076 15.353 1.00 96.00 76 ALA A N 1
ATOM 536 C CA . ALA A 1 76 ? -5.414 -6.852 14.186 1.00 96.00 76 ALA A CA 1
ATOM 537 C C . ALA A 1 76 ? -4.895 -5.949 13.054 1.00 96.00 76 ALA A C 1
ATOM 539 O O . ALA A 1 76 ? -3.885 -6.265 12.434 1.00 96.00 76 ALA A O 1
ATOM 540 N N . TYR A 1 77 ? -5.529 -4.795 12.844 1.00 96.38 77 TYR A N 1
ATOM 541 C CA . TYR A 1 77 ? -5.134 -3.801 11.850 1.00 96.38 77 TYR A CA 1
ATOM 542 C C . TYR A 1 77 ? -3.768 -3.180 12.167 1.00 96.38 77 TYR A C 1
ATOM 544 O O . TYR A 1 77 ? -2.874 -3.200 11.328 1.00 96.38 77 TYR A O 1
ATOM 552 N N . VAL A 1 78 ? -3.530 -2.772 13.419 1.00 96.12 78 VAL A N 1
ATOM 553 C CA . VAL A 1 78 ? -2.193 -2.315 13.849 1.00 96.12 78 VAL A CA 1
ATOM 554 C C . VAL A 1 78 ? -1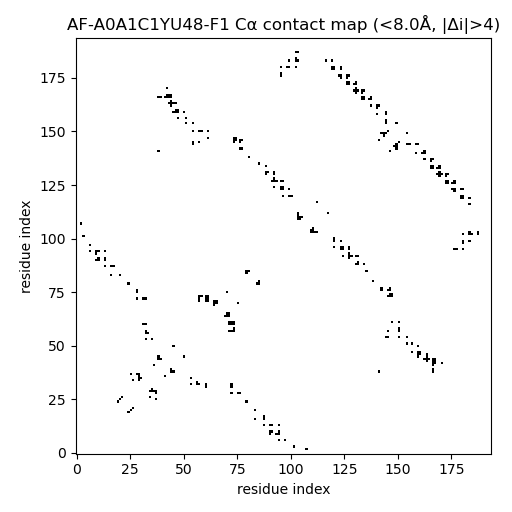.147 -3.437 13.728 1.00 96.12 78 VAL A C 1
ATOM 556 O O . VAL A 1 78 ? 0.002 -3.197 13.357 1.00 96.12 78 VAL A O 1
ATOM 559 N N . ALA A 1 79 ? -1.517 -4.688 14.025 1.00 95.38 79 ALA A N 1
ATOM 560 C CA . ALA A 1 79 ? -0.610 -5.827 13.871 1.00 95.38 79 ALA A CA 1
ATOM 561 C C . ALA A 1 79 ? -0.255 -6.101 12.399 1.00 95.38 79 ALA A C 1
ATOM 563 O O . ALA A 1 79 ? 0.878 -6.497 12.113 1.00 95.38 79 ALA A O 1
ATOM 564 N N . LEU A 1 80 ? -1.185 -5.858 11.469 1.00 94.94 80 LEU A N 1
ATOM 565 C CA . LEU A 1 80 ? -0.929 -5.922 10.032 1.00 94.94 80 LEU A CA 1
ATOM 566 C C . LEU A 1 80 ? 0.133 -4.889 9.627 1.00 94.94 80 LEU A C 1
ATOM 568 O O . LEU A 1 80 ? 1.139 -5.281 9.024 1.00 94.94 80 LEU A O 1
ATOM 572 N N . HIS A 1 81 ? -0.028 -3.630 10.061 1.00 95.19 81 HIS A N 1
ATOM 573 C CA . HIS A 1 81 ? 0.933 -2.535 9.859 1.00 95.19 81 HIS A CA 1
ATOM 574 C C . HIS A 1 81 ? 2.323 -2.835 10.423 1.00 95.19 81 HIS A C 1
ATOM 576 O O . HIS A 1 81 ? 3.327 -2.562 9.770 1.00 95.19 81 HIS A O 1
ATOM 582 N N . ALA A 1 82 ? 2.406 -3.450 11.604 1.00 93.00 82 ALA A N 1
ATOM 583 C CA . ALA A 1 82 ? 3.679 -3.849 12.208 1.00 93.00 82 ALA A CA 1
ATOM 584 C C . ALA A 1 82 ? 4.315 -5.098 11.560 1.00 93.00 82 ALA A C 1
ATOM 586 O O . ALA A 1 82 ? 5.481 -5.402 11.822 1.00 93.00 82 ALA A O 1
ATOM 587 N N . GLY A 1 83 ? 3.557 -5.838 10.749 1.00 93.69 83 GLY A N 1
ATOM 588 C CA . GLY A 1 83 ? 3.966 -7.100 10.144 1.00 93.69 83 GLY A CA 1
ATOM 589 C C . GLY A 1 83 ? 4.100 -7.008 8.629 1.00 93.69 83 GLY A C 1
ATOM 590 O O . GLY A 1 83 ? 5.151 -6.656 8.094 1.00 93.69 83 GLY A O 1
ATOM 591 N N . GLN A 1 84 ? 3.043 -7.407 7.926 1.00 91.12 84 GLN A N 1
ATOM 592 C CA . GLN A 1 84 ? 3.070 -7.565 6.471 1.00 91.12 84 GLN A CA 1
ATOM 593 C C . GLN A 1 84 ? 3.164 -6.216 5.754 1.00 91.12 84 GLN A C 1
ATOM 595 O O . GLN A 1 84 ? 3.962 -6.086 4.826 1.00 91.12 84 GLN A O 1
ATOM 600 N N . ASP A 1 85 ? 2.443 -5.206 6.239 1.00 91.19 85 ASP A N 1
ATOM 601 C CA . ASP A 1 85 ? 2.473 -3.839 5.705 1.00 91.19 85 ASP A CA 1
ATOM 602 C C . ASP A 1 85 ? 3.780 -3.102 6.022 1.00 91.19 85 ASP A C 1
ATOM 604 O O . ASP A 1 85 ? 4.155 -2.170 5.321 1.00 91.19 85 ASP A O 1
ATOM 608 N N . LEU A 1 86 ? 4.561 -3.555 7.006 1.00 93.25 86 LEU A N 1
ATOM 609 C CA . LEU A 1 86 ? 5.927 -3.061 7.194 1.00 93.25 86 LEU A CA 1
ATOM 610 C C . LEU A 1 86 ? 6.873 -3.595 6.104 1.00 93.25 86 LEU A C 1
ATOM 612 O O . LEU A 1 86 ? 7.800 -2.909 5.666 1.00 93.25 86 LEU A O 1
ATOM 616 N N . ALA A 1 87 ? 6.661 -4.844 5.682 1.00 94.62 87 ALA A N 1
ATOM 617 C CA . ALA A 1 87 ? 7.537 -5.552 4.753 1.00 94.62 87 ALA A CA 1
ATOM 618 C C . ALA A 1 87 ? 7.185 -5.306 3.277 1.00 94.62 87 ALA A C 1
ATOM 620 O O . ALA A 1 87 ? 8.083 -5.268 2.428 1.00 94.62 87 ALA A O 1
ATOM 621 N N . ALA A 1 88 ? 5.901 -5.147 2.952 1.00 94.88 88 ALA A N 1
ATOM 622 C CA . ALA A 1 88 ? 5.433 -5.027 1.576 1.00 94.88 88 ALA A CA 1
ATOM 623 C C . ALA A 1 88 ? 5.967 -3.779 0.848 1.00 94.88 88 ALA A C 1
ATOM 625 O O . ALA A 1 88 ? 6.475 -3.938 -0.268 1.00 94.88 88 ALA A O 1
ATOM 626 N N . PRO A 1 89 ? 5.968 -2.565 1.433 1.00 94.81 89 PRO A N 1
ATOM 627 C CA . PRO A 1 89 ? 6.370 -1.366 0.708 1.00 94.81 89 PRO A CA 1
ATOM 628 C C . PRO A 1 89 ? 7.844 -1.374 0.272 1.00 94.81 89 PRO A C 1
ATOM 630 O O . PRO A 1 89 ? 8.111 -1.095 -0.903 1.00 94.81 89 PRO A O 1
ATOM 633 N N . PRO A 1 90 ? 8.820 -1.771 1.121 1.00 96.38 90 PRO A N 1
ATOM 634 C CA . PRO A 1 90 ? 10.203 -1.960 0.682 1.00 96.38 90 PRO A CA 1
ATOM 635 C C . PRO A 1 90 ? 10.349 -2.990 -0.447 1.00 96.38 90 PRO A C 1
ATOM 637 O O . PRO A 1 90 ? 11.112 -2.767 -1.390 1.00 96.38 90 PRO A O 1
ATOM 640 N N . LEU A 1 91 ? 9.610 -4.104 -0.381 1.00 97.12 91 LEU A N 1
ATOM 641 C CA . LEU A 1 91 ? 9.647 -5.155 -1.402 1.00 97.12 91 LEU A CA 1
ATOM 642 C C . LEU A 1 91 ? 9.067 -4.673 -2.738 1.00 97.12 91 LEU A C 1
ATOM 644 O O . LEU A 1 91 ? 9.654 -4.931 -3.795 1.00 97.12 91 LEU A O 1
ATOM 648 N N . ILE A 1 92 ? 7.967 -3.918 -2.704 1.00 97.12 92 ILE A N 1
ATOM 649 C CA . ILE A 1 92 ? 7.369 -3.276 -3.880 1.00 97.12 92 ILE A CA 1
ATOM 650 C C . ILE A 1 92 ? 8.343 -2.259 -4.475 1.00 97.12 92 ILE A C 1
ATOM 652 O O . ILE A 1 92 ? 8.648 -2.343 -5.665 1.00 97.12 92 ILE A O 1
ATOM 656 N N . ALA A 1 93 ? 8.906 -1.355 -3.668 1.00 96.94 93 ALA A N 1
ATOM 657 C CA . ALA A 1 93 ? 9.858 -0.352 -4.140 1.00 96.94 93 ALA A CA 1
ATOM 658 C C . ALA A 1 93 ? 11.099 -0.994 -4.791 1.00 96.94 93 ALA A C 1
ATOM 660 O O . ALA A 1 93 ? 11.496 -0.616 -5.899 1.00 96.94 93 ALA A O 1
ATOM 661 N N . ALA A 1 94 ? 11.668 -2.023 -4.155 1.00 96.94 94 ALA A N 1
ATOM 662 C CA . ALA A 1 94 ? 12.793 -2.775 -4.702 1.00 96.94 94 ALA A CA 1
ATOM 663 C C . ALA A 1 94 ? 12.416 -3.526 -5.993 1.00 96.94 94 ALA A C 1
ATOM 665 O O . ALA A 1 94 ? 13.204 -3.562 -6.941 1.00 96.94 94 ALA A O 1
ATOM 666 N N . SER A 1 95 ? 11.197 -4.070 -6.072 1.00 97.81 95 SER A N 1
ATOM 667 C CA . SER A 1 95 ? 10.677 -4.730 -7.276 1.00 97.81 95 SER A CA 1
ATOM 668 C C . SER A 1 95 ? 10.510 -3.749 -8.436 1.00 97.81 95 SER A C 1
ATOM 670 O O . SER A 1 95 ? 10.928 -4.052 -9.551 1.00 97.81 95 SER A O 1
ATOM 672 N N . LEU A 1 96 ? 9.969 -2.552 -8.191 1.00 97.38 96 LEU A N 1
ATOM 673 C CA . LEU A 1 96 ? 9.840 -1.498 -9.202 1.00 97.38 96 LEU A CA 1
ATOM 674 C C . LEU A 1 96 ? 11.211 -1.063 -9.734 1.00 97.38 96 LEU A C 1
ATOM 676 O O . LEU A 1 96 ? 11.419 -1.016 -10.951 1.00 97.38 96 LEU A O 1
ATOM 680 N N . ALA A 1 97 ? 12.165 -0.813 -8.833 1.00 95.56 97 ALA A N 1
ATOM 681 C CA . ALA A 1 97 ? 13.534 -0.463 -9.202 1.00 95.56 97 ALA A CA 1
ATOM 682 C C . ALA A 1 97 ? 14.198 -1.576 -10.030 1.00 95.56 97 ALA A C 1
ATOM 684 O O . ALA A 1 97 ? 14.801 -1.302 -11.072 1.00 95.56 97 ALA A O 1
ATOM 685 N N . PHE A 1 98 ? 14.035 -2.839 -9.621 1.00 95.69 98 PHE A N 1
ATOM 686 C CA . PHE A 1 98 ? 14.537 -3.989 -10.370 1.00 95.69 98 PHE A CA 1
ATOM 687 C C . PHE A 1 98 ? 13.897 -4.103 -11.757 1.00 95.69 98 PHE A C 1
ATOM 689 O O . PHE A 1 98 ? 14.614 -4.304 -12.734 1.00 95.69 98 PHE A O 1
ATOM 696 N N . LEU A 1 99 ? 12.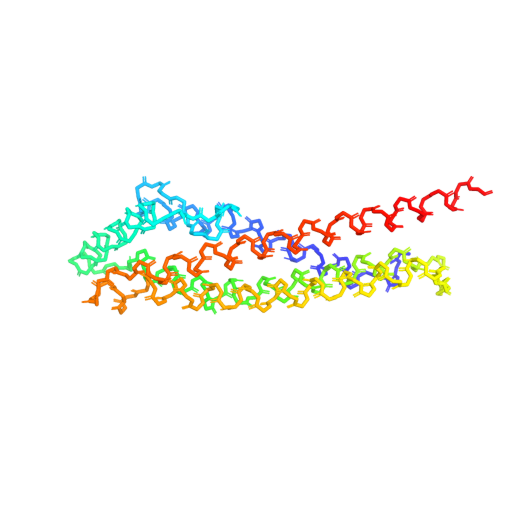577 -3.954 -11.880 1.00 95.44 99 LEU A N 1
ATOM 697 C CA . LEU A 1 99 ? 11.883 -4.051 -13.165 1.00 95.44 99 LEU A CA 1
ATOM 698 C C . LEU A 1 99 ? 12.325 -2.952 -14.140 1.00 95.44 99 LEU A C 1
ATOM 700 O O . LEU A 1 99 ? 12.525 -3.232 -15.327 1.00 95.44 99 LEU A O 1
ATOM 704 N N . ALA A 1 100 ? 12.531 -1.725 -13.653 1.00 94.06 100 ALA A N 1
ATOM 705 C CA . ALA A 1 100 ? 13.097 -0.640 -14.451 1.00 94.06 100 ALA A CA 1
ATOM 706 C C . ALA A 1 100 ? 14.542 -0.941 -14.868 1.00 94.06 100 ALA A C 1
ATOM 708 O O . ALA A 1 100 ? 14.879 -0.834 -16.047 1.00 94.06 100 ALA A O 1
ATOM 709 N N . PHE A 1 101 ? 15.382 -1.395 -13.939 1.00 91.25 101 PHE A N 1
ATOM 710 C CA . PHE A 1 101 ? 16.761 -1.796 -14.218 1.00 91.25 101 PHE A CA 1
ATOM 711 C C . PHE A 1 101 ? 16.848 -2.927 -15.252 1.00 91.25 101 PHE A C 1
ATOM 713 O O . PHE A 1 101 ? 17.597 -2.851 -16.229 1.00 91.25 101 PHE A O 1
ATOM 720 N N . ALA A 1 102 ? 16.053 -3.980 -15.068 1.00 91.31 102 ALA A N 1
ATOM 721 C CA . ALA A 1 102 ? 16.052 -5.166 -15.912 1.00 91.31 102 ALA A CA 1
ATOM 722 C C . ALA A 1 102 ? 15.657 -4.835 -17.359 1.00 91.31 102 ALA A C 1
ATOM 724 O O . ALA A 1 102 ? 16.144 -5.483 -18.289 1.00 91.31 102 ALA A O 1
ATOM 725 N N . SER A 1 103 ? 14.858 -3.782 -17.571 1.00 89.38 103 SER A N 1
ATOM 726 C CA . SER A 1 103 ? 14.517 -3.294 -18.911 1.00 89.38 103 SER A CA 1
ATOM 727 C C . SER A 1 103 ? 15.759 -2.868 -19.722 1.00 89.38 103 SER A C 1
ATOM 729 O O . SER A 1 103 ? 15.814 -3.094 -20.937 1.00 89.38 103 SER A O 1
ATOM 731 N N . ALA A 1 104 ? 16.796 -2.340 -19.060 1.00 85.38 104 ALA A N 1
ATOM 732 C CA . ALA A 1 104 ? 18.051 -1.906 -19.679 1.00 85.38 104 ALA A CA 1
ATOM 733 C C . ALA A 1 104 ? 19.089 -3.035 -19.843 1.00 85.38 104 ALA A C 1
ATOM 735 O O . ALA A 1 104 ? 20.026 -2.908 -20.631 1.00 85.38 104 ALA A O 1
ATOM 736 N N . PHE A 1 105 ? 18.923 -4.168 -19.157 1.00 81.44 105 PHE A N 1
ATOM 737 C CA . PHE A 1 105 ? 19.886 -5.273 -19.184 1.00 81.44 105 PHE A CA 1
ATOM 738 C C . PHE A 1 105 ? 19.617 -6.242 -20.350 1.00 81.44 105 PHE A C 1
ATOM 740 O O . PHE A 1 105 ? 18.563 -6.875 -20.389 1.00 81.44 105 PHE A O 1
ATOM 747 N N . SER A 1 106 ? 20.527 -6.410 -21.321 1.00 66.38 106 SER A N 1
ATOM 748 C CA . SER A 1 106 ? 20.317 -7.312 -22.475 1.00 66.38 106 SER A CA 1
ATOM 749 C C . SER A 1 106 ? 21.517 -8.215 -22.751 1.00 66.38 106 SER A C 1
ATOM 751 O O . SER A 1 106 ? 22.650 -7.767 -22.708 1.00 66.38 106 SER A O 1
ATOM 753 N N . GLY A 1 107 ? 21.294 -9.505 -23.030 1.00 59.28 107 GLY A N 1
ATOM 754 C CA . GLY A 1 107 ? 22.354 -10.403 -23.522 1.00 59.28 107 GLY A CA 1
ATOM 755 C C . GLY A 1 107 ? 23.550 -10.651 -22.587 1.00 59.28 107 GLY A C 1
ATOM 756 O O . GLY A 1 107 ? 24.515 -11.273 -23.007 1.00 59.28 107 GLY A O 1
ATOM 757 N N . GLY A 1 108 ? 23.504 -10.211 -21.324 1.00 58.75 108 GLY A N 1
ATOM 758 C CA . GLY A 1 108 ? 24.641 -10.311 -20.400 1.00 58.75 108 GLY A CA 1
ATOM 759 C C . GLY A 1 108 ? 25.568 -9.092 -20.404 1.00 58.75 108 GLY A C 1
ATOM 760 O O . GLY A 1 108 ? 26.492 -9.061 -19.592 1.00 58.75 108 GLY A O 1
ATOM 761 N N . THR A 1 109 ? 25.286 -8.089 -21.238 1.00 61.28 109 THR A N 1
ATOM 762 C CA . THR A 1 109 ? 25.950 -6.784 -21.255 1.00 61.28 109 THR A CA 1
ATOM 763 C C . THR A 1 109 ? 24.982 -5.682 -20.824 1.00 61.28 109 THR A C 1
ATOM 765 O O . THR A 1 109 ? 23.773 -5.715 -21.077 1.00 61.28 109 THR A O 1
ATOM 768 N N . TRP A 1 110 ? 25.516 -4.689 -20.120 1.00 64.06 110 TRP A N 1
ATOM 769 C CA . TRP A 1 110 ? 24.787 -3.457 -19.859 1.00 64.06 110 TRP A CA 1
ATOM 770 C C . TRP A 1 110 ? 24.716 -2.663 -21.158 1.00 64.06 110 TRP A C 1
ATOM 772 O O . TRP A 1 110 ? 25.732 -2.174 -21.648 1.00 64.06 110 TRP A O 1
ATOM 782 N N . VAL A 1 111 ? 23.521 -2.544 -21.730 1.00 65.88 111 VAL A N 1
ATOM 783 C CA . VAL A 1 111 ? 23.301 -1.596 -22.820 1.00 65.88 111 VAL A CA 1
ATOM 784 C C . VAL A 1 111 ? 23.102 -0.247 -22.155 1.00 65.88 111 VAL A C 1
ATOM 786 O O . VAL A 1 111 ? 22.131 -0.079 -21.416 1.00 65.88 111 VAL A O 1
ATOM 789 N N . HIS A 1 112 ? 24.009 0.706 -22.388 1.00 72.06 112 HIS A N 1
ATOM 790 C CA . HIS A 1 112 ? 23.807 2.068 -21.903 1.00 72.06 112 HIS A CA 1
ATOM 791 C C . HIS A 1 112 ? 22.431 2.555 -22.375 1.00 72.06 112 HIS A C 1
ATOM 793 O O . HIS A 1 112 ? 22.175 2.593 -23.586 1.00 72.06 112 HIS A O 1
ATOM 799 N N . PRO A 1 113 ? 21.503 2.863 -21.452 1.00 74.50 113 PRO A N 1
ATOM 800 C CA . PRO A 1 113 ? 20.189 3.316 -21.852 1.00 74.50 113 PRO A CA 1
ATOM 801 C C . PRO A 1 113 ? 20.346 4.636 -22.606 1.00 74.50 113 PRO A C 1
ATOM 803 O O . PRO A 1 113 ? 21.118 5.509 -22.211 1.00 74.50 113 PRO A O 1
ATOM 806 N N . SER A 1 114 ? 19.587 4.799 -23.691 1.00 81.94 114 SER A N 1
ATOM 807 C CA . SER A 1 114 ? 19.422 6.109 -24.324 1.00 81.94 114 SER A CA 1
ATOM 808 C C . SER A 1 114 ? 19.020 7.134 -23.261 1.00 81.94 114 SER A C 1
ATOM 810 O O . SER A 1 114 ? 18.265 6.777 -22.355 1.00 81.94 114 SER A O 1
ATOM 812 N N . ARG A 1 115 ? 19.432 8.399 -23.403 1.00 84.94 115 ARG A N 1
ATOM 813 C CA . ARG A 1 115 ? 19.078 9.490 -22.474 1.00 84.94 115 ARG A CA 1
ATOM 814 C C . ARG A 1 115 ? 17.617 9.460 -21.971 1.00 84.94 115 ARG A C 1
ATOM 816 O O . ARG A 1 115 ? 17.446 9.493 -20.755 1.00 84.94 115 ARG A O 1
ATOM 823 N N . PRO A 1 116 ? 16.574 9.321 -22.820 1.00 87.31 116 PRO A N 1
ATOM 824 C CA . PRO A 1 116 ? 15.192 9.232 -22.331 1.00 87.31 116 PRO A CA 1
ATOM 825 C C . PRO A 1 116 ? 14.924 7.997 -21.455 1.00 87.31 116 PRO A C 1
ATOM 827 O O . PRO A 1 116 ? 14.210 8.090 -20.464 1.00 87.31 116 PRO A O 1
ATOM 830 N N . GLY A 1 117 ? 15.536 6.853 -21.768 1.00 86.62 117 GLY A N 1
ATOM 831 C CA . GLY A 1 117 ? 15.440 5.636 -20.957 1.00 86.62 117 GLY A CA 1
ATOM 832 C C . GLY A 1 117 ? 16.124 5.774 -19.594 1.00 86.62 117 GLY A 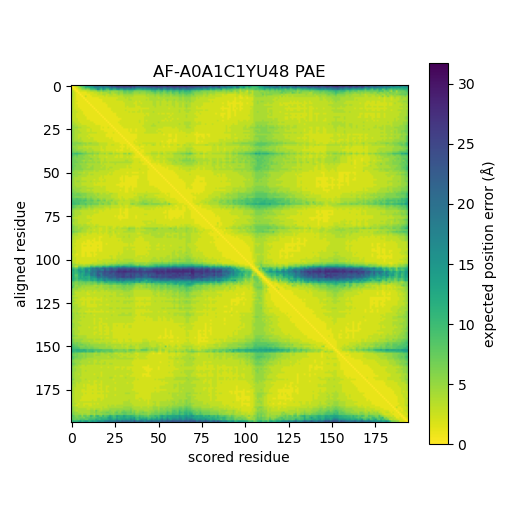C 1
ATOM 833 O O . GLY A 1 117 ? 15.580 5.319 -18.596 1.00 86.62 117 GLY A O 1
ATOM 834 N N . GLY A 1 118 ? 17.274 6.454 -19.533 1.00 89.50 118 GLY A N 1
ATOM 835 C CA . GLY A 1 118 ? 17.941 6.765 -18.264 1.00 89.50 118 GLY A CA 1
ATOM 836 C C . GLY A 1 118 ? 17.092 7.672 -17.366 1.00 89.50 118 GLY A C 1
ATOM 837 O O . GLY A 1 118 ? 16.956 7.396 -16.177 1.00 89.50 118 GLY A O 1
ATOM 838 N N . ILE A 1 119 ? 16.456 8.699 -17.946 1.00 92.50 119 ILE A N 1
ATOM 839 C CA . ILE A 1 119 ? 15.517 9.581 -17.231 1.00 92.50 119 ILE A CA 1
ATOM 840 C C . ILE A 1 119 ? 14.324 8.780 -16.699 1.00 92.50 119 ILE A C 1
ATOM 842 O O . ILE A 1 119 ? 13.997 8.895 -15.523 1.00 92.50 119 ILE A O 1
ATOM 846 N N . ALA A 1 120 ? 13.703 7.938 -17.530 1.00 93.62 120 ALA A N 1
ATOM 847 C CA . ALA A 1 120 ? 12.565 7.121 -17.111 1.00 93.62 120 ALA A CA 1
ATOM 848 C C . ALA A 1 120 ? 12.925 6.148 -15.974 1.00 93.62 120 ALA A C 1
ATOM 850 O O . ALA A 1 120 ? 12.150 6.013 -15.033 1.00 93.62 120 ALA A O 1
ATOM 851 N N . ILE A 1 121 ? 14.111 5.526 -16.007 1.00 94.06 121 ILE A N 1
ATOM 852 C CA . ILE A 1 121 ? 14.604 4.701 -14.893 1.00 94.06 121 ILE A CA 1
ATOM 853 C C . ILE A 1 121 ? 14.752 5.550 -13.624 1.00 94.06 121 ILE A C 1
ATOM 855 O O . ILE A 1 121 ? 14.229 5.169 -12.582 1.00 94.06 121 ILE A O 1
ATOM 859 N N . GLY A 1 122 ? 15.401 6.716 -13.711 1.00 95.38 122 GLY A N 1
ATOM 860 C CA . GLY A 1 122 ? 15.549 7.627 -12.570 1.00 95.38 122 GLY A CA 1
ATOM 861 C C . GLY A 1 122 ? 14.207 8.061 -11.970 1.00 95.38 122 GLY A C 1
ATOM 862 O O . GLY A 1 122 ? 14.055 8.071 -10.751 1.00 95.38 122 GLY A O 1
ATOM 863 N N . LEU A 1 123 ? 13.210 8.341 -12.816 1.00 97.00 123 LEU A N 1
ATOM 864 C CA . LEU A 1 123 ? 11.851 8.667 -12.382 1.00 97.00 123 LEU A CA 1
ATOM 865 C C . LEU A 1 123 ? 11.161 7.490 -11.685 1.00 97.00 123 LEU A C 1
ATOM 867 O O . LEU A 1 123 ? 10.516 7.704 -10.665 1.00 97.00 123 LEU A O 1
ATOM 871 N N . VAL A 1 124 ? 11.319 6.255 -12.175 1.00 97.38 124 VAL A N 1
ATOM 872 C CA . VAL A 1 124 ? 10.780 5.071 -11.483 1.00 97.38 124 VAL A CA 1
ATOM 873 C C . VAL A 1 124 ? 11.385 4.928 -10.088 1.00 97.38 124 VAL A C 1
ATOM 875 O O . VAL A 1 124 ? 10.644 4.665 -9.146 1.00 97.38 124 VAL A O 1
ATOM 878 N N . LEU A 1 125 ? 12.698 5.134 -9.928 1.00 96.31 125 LEU A N 1
ATOM 879 C CA . LEU A 1 125 ? 13.317 5.103 -8.599 1.00 96.31 125 LEU A CA 1
ATOM 880 C C . LEU A 1 125 ? 12.750 6.200 -7.690 1.00 96.31 125 LEU A C 1
ATOM 882 O O . LEU A 1 125 ? 12.397 5.910 -6.552 1.00 96.31 125 LEU A O 1
ATOM 886 N N . ALA A 1 126 ? 12.626 7.434 -8.188 1.00 97.06 126 ALA A N 1
ATOM 887 C CA . ALA A 1 126 ? 12.043 8.531 -7.416 1.00 97.06 126 ALA A CA 1
ATOM 888 C C . ALA A 1 126 ? 10.611 8.201 -6.957 1.00 97.06 126 ALA A C 1
ATOM 890 O O . ALA A 1 126 ? 10.301 8.339 -5.777 1.00 97.06 126 ALA A O 1
ATOM 891 N N . LEU A 1 127 ? 9.773 7.680 -7.859 1.00 97.19 127 LEU A N 1
ATOM 892 C CA . LEU A 1 127 ? 8.405 7.260 -7.548 1.00 97.19 127 LEU A CA 1
ATOM 893 C C . LEU A 1 127 ? 8.359 6.094 -6.553 1.00 97.19 127 LEU A C 1
ATOM 895 O O . LEU A 1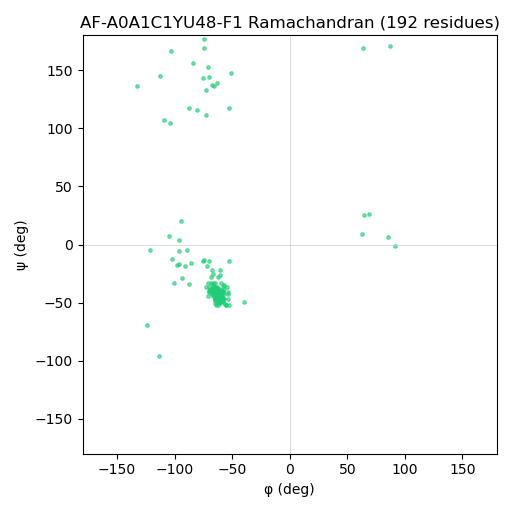 127 ? 7.499 6.093 -5.682 1.00 97.19 127 LEU A O 1
ATOM 899 N N . ALA A 1 128 ? 9.283 5.134 -6.640 1.00 95.88 128 ALA A N 1
ATOM 900 C CA . ALA A 1 128 ? 9.367 4.018 -5.699 1.00 95.88 128 ALA A CA 1
ATOM 901 C C . ALA A 1 128 ? 9.694 4.488 -4.269 1.00 95.88 128 ALA A C 1
ATOM 903 O O . ALA A 1 128 ? 9.100 3.997 -3.311 1.00 95.88 128 ALA A O 1
ATOM 904 N N . PHE A 1 129 ? 10.595 5.466 -4.116 1.00 94.50 129 PHE A N 1
ATOM 905 C CA . PHE A 1 129 ? 10.878 6.080 -2.814 1.00 94.50 129 PHE A CA 1
ATOM 906 C C . PHE A 1 129 ? 9.718 6.936 -2.305 1.00 94.50 129 PHE A C 1
ATOM 908 O O . PHE A 1 129 ? 9.415 6.896 -1.115 1.00 94.50 129 PHE A O 1
ATOM 915 N N . SER A 1 130 ? 9.056 7.690 -3.188 1.00 95.00 130 SER A N 1
ATOM 916 C CA . SER A 1 130 ? 7.854 8.442 -2.819 1.00 95.00 130 SER A CA 1
ATOM 917 C C . SER A 1 130 ? 6.736 7.516 -2.347 1.00 95.00 130 SER A C 1
ATOM 919 O O . SER A 1 130 ? 6.150 7.784 -1.307 1.00 95.00 130 SER A O 1
ATOM 921 N N . TYR A 1 131 ? 6.501 6.405 -3.050 1.00 95.25 131 TYR A N 1
ATOM 922 C CA . TYR A 1 131 ? 5.566 5.363 -2.631 1.00 95.25 131 TYR A CA 1
ATOM 923 C C . TYR A 1 131 ? 5.903 4.844 -1.227 1.00 95.25 131 TYR A C 1
ATOM 925 O O . TYR A 1 131 ? 5.046 4.872 -0.353 1.00 95.25 131 TYR A O 1
ATOM 933 N N . LEU A 1 132 ? 7.161 4.449 -0.994 1.00 94.38 132 LEU A N 1
ATOM 934 C CA . LEU A 1 132 ? 7.619 3.928 0.296 1.00 94.38 132 LEU A CA 1
ATOM 935 C C . LEU A 1 132 ? 7.375 4.915 1.449 1.00 94.38 132 LEU A C 1
ATOM 937 O O . LEU A 1 132 ? 6.878 4.533 2.503 1.00 94.38 132 LEU A O 1
ATOM 941 N N . ALA A 1 133 ? 7.723 6.188 1.248 1.00 93.69 133 ALA A N 1
ATOM 942 C CA . ALA A 1 133 ? 7.527 7.223 2.258 1.00 93.69 133 ALA A CA 1
ATOM 943 C C . ALA A 1 133 ? 6.039 7.506 2.515 1.00 93.69 133 ALA A C 1
ATOM 945 O O . ALA A 1 133 ? 5.634 7.649 3.668 1.00 93.69 133 ALA A O 1
ATOM 946 N N . SER A 1 134 ? 5.233 7.577 1.450 1.00 93.69 134 SER A N 1
ATOM 947 C CA . SER A 1 134 ? 3.787 7.758 1.562 1.00 93.69 134 SER A CA 1
ATOM 948 C C . SER A 1 134 ? 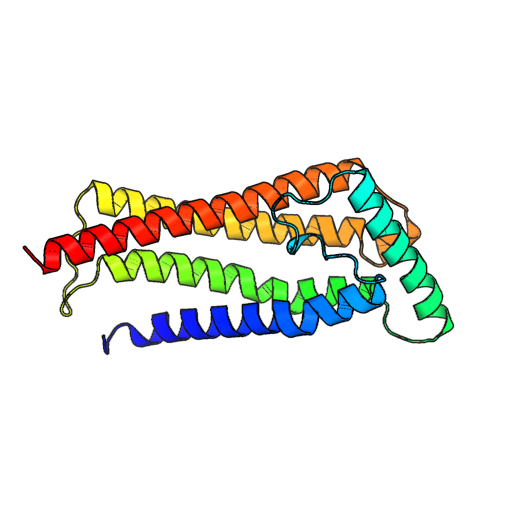3.128 6.598 2.295 1.00 93.69 134 SER A C 1
ATOM 950 O O . SER A 1 134 ? 2.282 6.864 3.133 1.00 93.69 134 SER A O 1
ATOM 952 N N . ASP A 1 135 ? 3.528 5.354 2.031 1.00 94.56 135 ASP A N 1
ATOM 953 C CA . ASP A 1 135 ? 2.960 4.166 2.674 1.00 94.56 135 ASP A CA 1
ATOM 954 C C . ASP A 1 135 ? 3.240 4.140 4.186 1.00 94.56 135 ASP A C 1
ATOM 956 O O . ASP A 1 135 ? 2.312 4.051 4.982 1.00 94.56 135 ASP A O 1
ATOM 960 N N . PHE A 1 136 ? 4.486 4.384 4.616 1.00 93.88 136 PHE A N 1
ATOM 961 C CA . PHE A 1 136 ? 4.789 4.457 6.053 1.00 93.88 136 PHE A CA 1
ATOM 962 C C . PHE A 1 136 ? 4.045 5.581 6.776 1.00 93.88 136 PHE A C 1
ATOM 964 O O . PHE A 1 136 ? 3.603 5.402 7.912 1.00 93.88 136 PHE A O 1
ATOM 971 N N . LEU A 1 137 ? 3.921 6.749 6.142 1.00 95.19 137 LEU A N 1
ATOM 972 C CA . LEU A 1 137 ? 3.178 7.862 6.725 1.00 95.19 137 LEU A CA 1
ATOM 973 C C . LEU A 1 137 ? 1.673 7.571 6.768 1.00 95.19 137 LEU A C 1
ATOM 975 O O . LEU A 1 137 ? 1.014 7.911 7.747 1.00 95.19 137 LEU A O 1
ATOM 979 N N . GLU A 1 138 ? 1.139 6.937 5.727 1.00 95.62 138 GLU A N 1
ATOM 980 C CA . GLU A 1 138 ? -0.257 6.514 5.642 1.00 95.62 138 GLU A CA 1
ATOM 981 C C . GLU A 1 138 ? -0.603 5.521 6.753 1.00 95.62 138 GLU A C 1
ATOM 983 O O . GLU A 1 138 ? -1.533 5.791 7.510 1.00 95.62 138 GLU A O 1
ATOM 988 N N . ASN A 1 139 ? 0.209 4.476 6.946 1.00 95.56 139 ASN A N 1
ATOM 989 C CA . ASN A 1 139 ? 0.016 3.484 8.010 1.00 95.56 139 ASN A CA 1
ATOM 990 C C . ASN A 1 139 ? 0.072 4.131 9.402 1.00 95.56 139 ASN A C 1
ATOM 992 O O . ASN A 1 139 ? -0.779 3.863 10.246 1.00 95.56 139 ASN A O 1
ATOM 996 N N . ALA A 1 140 ? 1.006 5.061 9.634 1.00 95.38 140 ALA A N 1
ATOM 997 C CA . ALA A 1 140 ? 1.094 5.779 10.908 1.00 95.38 140 ALA A CA 1
ATOM 998 C C . ALA A 1 140 ? -0.148 6.649 11.189 1.00 95.38 140 ALA A C 1
ATOM 1000 O O . ALA A 1 140 ? -0.607 6.741 12.329 1.00 95.38 140 ALA A O 1
ATOM 1001 N N . ILE A 1 141 ? -0.707 7.295 10.161 1.00 95.94 141 ILE A N 1
ATOM 1002 C CA . ILE A 1 141 ? -1.950 8.070 10.288 1.00 95.94 141 ILE A CA 1
ATOM 1003 C C . ILE A 1 141 ? -3.142 7.134 10.499 1.00 95.94 141 ILE A C 1
ATOM 1005 O O . ILE A 1 141 ? -4.014 7.433 11.316 1.00 95.94 141 ILE A O 1
ATOM 1009 N N . ALA A 1 142 ? -3.180 6.011 9.784 1.00 96.25 142 ALA A N 1
ATOM 1010 C CA . ALA A 1 142 ? -4.220 5.005 9.916 1.00 96.25 142 ALA A CA 1
ATOM 1011 C C . ALA A 1 142 ? -4.227 4.401 11.328 1.00 96.25 142 ALA A C 1
ATOM 1013 O O . ALA A 1 142 ? -5.288 4.321 11.939 1.00 96.25 142 ALA A O 1
ATOM 1014 N N . ASP A 1 143 ? -3.064 4.101 11.908 1.00 96.25 143 ASP A N 1
ATOM 1015 C CA . ASP A 1 143 ? -2.933 3.666 13.305 1.00 96.25 143 ASP A CA 1
ATOM 1016 C C . ASP A 1 143 ? -3.414 4.731 14.291 1.00 96.25 143 ASP A C 1
ATOM 1018 O O . ASP A 1 143 ? -4.109 4.428 15.263 1.00 96.25 143 ASP A O 1
ATOM 1022 N N . ALA A 1 144 ? -3.088 5.999 14.033 1.00 96.31 144 ALA A N 1
ATOM 1023 C CA . ALA A 1 144 ? -3.538 7.107 14.868 1.00 96.31 144 ALA A CA 1
ATOM 1024 C C . ALA A 1 144 ? -5.058 7.336 14.798 1.00 96.31 144 ALA A C 1
ATOM 1026 O O . ALA A 1 144 ? -5.617 7.944 15.711 1.00 96.31 144 ALA A O 1
ATOM 1027 N N . LEU A 1 145 ? -5.723 6.871 13.735 1.00 96.50 145 LEU A N 1
ATOM 1028 C CA . LEU A 1 145 ? -7.161 7.038 13.524 1.00 96.50 145 LEU A CA 1
ATOM 1029 C C . LEU A 1 145 ? -7.976 5.786 13.873 1.00 96.50 145 LEU A C 1
ATOM 1031 O O . LEU A 1 145 ? -9.102 5.911 14.338 1.00 96.50 145 LEU A O 1
ATOM 1035 N N . PHE A 1 146 ? -7.429 4.592 13.661 1.00 96.62 146 PHE A N 1
ATOM 1036 C CA . PHE A 1 146 ? -8.148 3.320 13.780 1.00 96.62 146 PHE A CA 1
ATOM 1037 C C . PHE A 1 146 ? -7.530 2.364 14.803 1.00 96.62 146 PHE A C 1
ATOM 1039 O O . PHE A 1 146 ? -8.107 1.313 15.080 1.00 96.62 146 PHE A O 1
ATOM 1046 N N . GLY A 1 147 ? -6.385 2.709 15.395 1.00 96.00 147 GLY A N 1
ATOM 1047 C CA . GLY A 1 147 ? -5.725 1.903 16.417 1.00 96.00 147 GLY A CA 1
ATOM 1048 C C . GLY A 1 147 ? -6.417 1.952 17.789 1.00 96.00 147 GLY A C 1
ATOM 1049 O O . GLY A 1 147 ? -7.276 2.805 18.035 1.00 96.00 147 GLY A O 1
ATOM 1050 N N . PRO A 1 148 ? -6.026 1.072 18.733 1.00 95.31 148 PRO A N 1
ATOM 1051 C CA . PRO A 1 148 ? -6.698 0.943 20.030 1.00 95.31 148 PRO A CA 1
ATOM 1052 C C . PRO A 1 148 ? -6.758 2.239 20.844 1.00 95.31 148 PRO A C 1
ATOM 1054 O O . PRO A 1 148 ? -7.741 2.499 21.534 1.00 95.31 148 PRO A O 1
ATOM 1057 N N . ALA A 1 149 ? -5.718 3.073 20.749 1.00 93.50 149 ALA A N 1
ATOM 1058 C CA . ALA A 1 149 ? -5.682 4.375 21.410 1.00 93.50 149 ALA A CA 1
ATOM 1059 C C . ALA A 1 149 ? -6.714 5.354 20.816 1.00 93.50 149 ALA A C 1
ATOM 1061 O O . ALA A 1 149 ? -7.352 6.103 21.556 1.00 93.50 149 ALA A O 1
ATOM 1062 N N . ALA A 1 150 ? -6.929 5.313 19.498 1.00 92.38 150 ALA A N 1
ATOM 1063 C CA . ALA A 1 150 ? -7.911 6.151 18.815 1.00 92.38 150 ALA A CA 1
ATOM 1064 C C . ALA A 1 150 ? -9.344 5.799 19.232 1.00 92.38 150 ALA A C 1
ATOM 1066 O O . ALA A 1 150 ? -10.167 6.690 19.438 1.00 92.38 150 ALA A O 1
ATOM 1067 N N . MET A 1 151 ? -9.619 4.513 19.480 1.00 94.44 151 MET A N 1
ATOM 1068 C CA . MET A 1 151 ? -10.933 4.055 19.950 1.00 94.44 151 MET A CA 1
ATOM 1069 C C . MET A 1 151 ? -11.329 4.663 21.305 1.00 94.44 151 MET A C 1
ATOM 1071 O O . MET A 1 151 ? -12.513 4.746 21.616 1.00 94.44 151 MET A O 1
ATOM 1075 N N . GLN A 1 152 ? -10.353 5.128 22.093 1.00 89.94 152 GLN A N 1
ATOM 1076 C CA . GLN A 1 152 ? -10.578 5.806 23.373 1.00 89.94 152 GLN A CA 1
ATOM 1077 C C . GLN A 1 152 ? -10.627 7.336 23.238 1.00 89.94 152 GLN A C 1
ATOM 1079 O O . GLN A 1 152 ? -11.296 7.998 24.028 1.00 89.94 152 GLN A O 1
ATOM 1084 N N . ALA A 1 153 ? -9.922 7.903 22.254 1.00 87.25 153 ALA A N 1
ATOM 1085 C CA . ALA A 1 153 ? -9.809 9.348 22.037 1.00 87.25 153 ALA A CA 1
ATOM 1086 C C . ALA A 1 153 ? -10.884 9.927 21.094 1.00 87.25 153 ALA A C 1
ATOM 1088 O O . ALA A 1 153 ? -11.129 11.134 21.115 1.00 87.25 153 ALA A O 1
ATOM 1089 N N . GLY A 1 154 ? -11.544 9.080 20.299 1.00 89.31 154 GLY A N 1
ATOM 1090 C CA . GLY A 1 154 ? -12.573 9.467 19.335 1.00 89.31 154 GLY A CA 1
ATOM 1091 C C . GLY A 1 154 ? -12.025 9.853 17.954 1.00 89.31 154 GLY A C 1
ATOM 1092 O O . GLY A 1 154 ? -10.822 9.988 17.737 1.00 89.31 154 GLY A O 1
ATOM 1093 N N . PHE A 1 155 ? -12.940 10.034 17.000 1.00 95.12 155 PHE A N 1
ATOM 1094 C CA . PHE A 1 155 ? -12.609 10.258 15.591 1.00 95.12 155 PHE A CA 1
ATOM 1095 C C . PHE A 1 155 ? -12.022 11.654 15.329 1.00 95.12 155 PHE A C 1
ATOM 1097 O O . PHE A 1 155 ? -12.601 12.668 15.725 1.00 95.12 155 PHE A O 1
ATOM 1104 N N . ASN A 1 156 ? -10.917 11.715 14.575 1.00 94.81 156 ASN A N 1
ATOM 1105 C CA . ASN A 1 156 ? -10.279 12.962 14.150 1.00 94.81 156 ASN A CA 1
ATOM 1106 C C . ASN A 1 156 ? -10.465 13.205 12.633 1.00 94.81 156 ASN A C 1
ATOM 1108 O O . ASN A 1 156 ? -9.787 12.567 11.820 1.00 94.81 156 ASN A O 1
ATOM 1112 N N . PRO A 1 157 ? -11.321 14.161 12.221 1.00 94.12 157 PRO A N 1
ATOM 1113 C CA . PRO A 1 157 ? -11.619 14.398 10.807 1.00 94.12 157 PRO A CA 1
ATOM 1114 C C . PRO A 1 157 ? -10.431 14.970 10.019 1.00 94.12 157 PRO A C 1
ATOM 1116 O O . PRO A 1 157 ? -10.317 14.728 8.817 1.00 94.12 157 PRO A O 1
ATOM 1119 N N . SER A 1 158 ? -9.525 15.699 10.677 1.00 95.12 158 SER A N 1
ATOM 1120 C CA . SER A 1 158 ? -8.327 16.236 10.028 1.00 95.12 158 SER A CA 1
ATOM 1121 C C . SER A 1 158 ? -7.375 15.112 9.627 1.00 95.12 158 SER A C 1
ATOM 1123 O O . SER A 1 158 ? -6.855 15.126 8.514 1.00 95.12 158 SER A O 1
ATOM 1125 N N . LEU A 1 159 ? -7.193 14.104 10.489 1.00 94.75 159 LEU A N 1
ATOM 1126 C CA . LEU A 1 159 ? -6.380 12.928 10.159 1.00 94.75 159 LEU A CA 1
ATOM 1127 C C . LEU A 1 159 ? -6.994 12.116 9.017 1.00 94.75 159 LEU A C 1
ATOM 1129 O O . LEU A 1 159 ? -6.260 11.697 8.129 1.00 94.75 159 LEU A O 1
ATOM 1133 N N . ALA A 1 160 ? -8.322 11.971 8.975 1.00 94.62 160 ALA A N 1
ATOM 1134 C CA . ALA A 1 160 ? -9.002 11.305 7.862 1.00 94.62 160 ALA A CA 1
ATOM 1135 C C . ALA A 1 160 ? -8.737 11.998 6.511 1.00 94.62 160 ALA A C 1
ATOM 1137 O O . ALA A 1 160 ? -8.516 11.336 5.496 1.00 94.62 160 ALA A O 1
ATOM 1138 N N . ALA A 1 161 ? -8.704 13.335 6.490 1.00 93.94 161 ALA A N 1
ATOM 1139 C CA . ALA A 1 161 ? -8.365 14.087 5.285 1.00 93.94 161 ALA A CA 1
ATOM 1140 C C . ALA A 1 161 ? -6.905 13.863 4.852 1.00 93.94 161 ALA A C 1
ATOM 1142 O O . ALA A 1 161 ? -6.647 13.658 3.665 1.00 93.94 161 ALA A O 1
ATOM 1143 N N . VAL A 1 162 ? -5.955 13.872 5.795 1.00 95.00 162 VAL A N 1
ATOM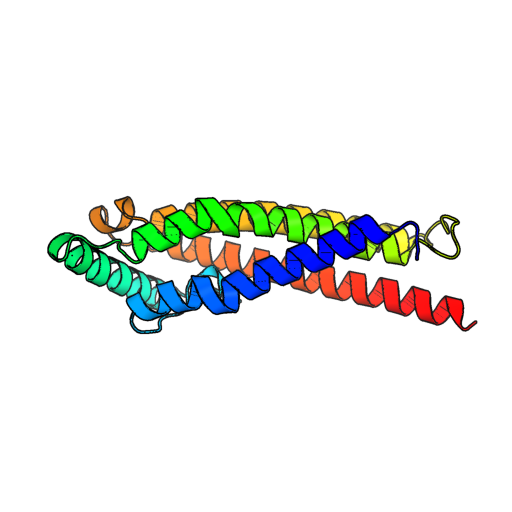 1144 C CA . VAL A 1 162 ? -4.539 13.604 5.486 1.00 95.00 162 VAL A CA 1
ATOM 1145 C C . VAL A 1 162 ? -4.360 12.169 4.993 1.00 95.00 162 VAL A C 1
ATOM 1147 O O . VAL A 1 162 ? -3.681 11.969 3.987 1.00 95.00 162 VAL A O 1
ATOM 1150 N N . LEU A 1 163 ? -5.019 11.198 5.634 1.00 95.88 163 LEU A N 1
ATOM 1151 C CA . LEU A 1 163 ? -5.004 9.794 5.232 1.00 95.88 163 LEU A CA 1
ATOM 1152 C C . LEU A 1 163 ? -5.396 9.649 3.761 1.00 95.88 163 LEU A C 1
ATOM 1154 O O . LEU A 1 163 ? -4.619 9.129 2.971 1.00 95.88 163 LEU A O 1
ATOM 1158 N N . LYS A 1 164 ? -6.532 10.235 3.361 1.00 95.69 164 LYS A N 1
ATOM 1159 C CA . LYS A 1 164 ? -6.994 10.229 1.968 1.00 95.69 164 LYS A CA 1
ATOM 1160 C C . LYS A 1 164 ? -5.939 10.746 0.987 1.00 95.69 164 LYS A C 1
ATOM 1162 O O . LYS A 1 164 ? -5.715 10.140 -0.060 1.00 95.69 164 LYS A O 1
ATOM 1167 N N . VAL A 1 165 ? -5.298 11.873 1.302 1.00 95.00 165 VAL A N 1
ATOM 1168 C CA . VAL A 1 165 ? -4.262 12.463 0.438 1.00 95.00 165 VAL A CA 1
ATOM 1169 C C . VAL A 1 165 ? -3.052 11.534 0.328 1.00 95.00 165 VAL A C 1
ATOM 1171 O O . VAL A 1 165 ? -2.525 11.359 -0.772 1.00 95.00 165 VAL A O 1
ATOM 1174 N N . MET A 1 166 ? -2.635 10.912 1.434 1.00 94.94 166 MET A N 1
ATOM 1175 C CA . MET A 1 166 ? -1.530 9.951 1.435 1.00 94.94 166 MET A CA 1
ATOM 1176 C C . MET A 1 166 ? -1.869 8.698 0.626 1.00 94.94 166 MET A C 1
ATOM 1178 O O . MET A 1 166 ? -1.073 8.315 -0.231 1.00 94.94 166 MET A O 1
ATOM 1182 N N . THR A 1 167 ? -3.065 8.127 0.799 1.00 94.94 167 THR A N 1
ATOM 1183 C CA . THR A 1 167 ? -3.541 6.969 0.027 1.00 94.94 167 THR A CA 1
ATOM 1184 C C . THR A 1 167 ? -3.553 7.275 -1.475 1.00 94.94 167 THR A C 1
ATOM 1186 O O . THR A 1 167 ? -2.984 6.526 -2.268 1.00 94.94 167 THR A O 1
ATOM 1189 N N . ILE A 1 168 ? -4.104 8.424 -1.888 1.00 95.25 168 ILE A N 1
ATOM 1190 C CA . ILE A 1 168 ? -4.099 8.844 -3.301 1.00 95.25 168 ILE A CA 1
ATOM 1191 C C . ILE A 1 168 ? -2.665 8.992 -3.825 1.00 95.25 168 ILE A C 1
ATOM 1193 O O . ILE A 1 168 ? -2.355 8.508 -4.915 1.00 95.25 168 ILE A O 1
ATOM 1197 N N . GLY A 1 169 ? -1.779 9.646 -3.067 1.00 94.31 169 GLY A N 1
ATOM 1198 C CA . GLY A 1 169 ? -0.380 9.839 -3.460 1.00 94.31 169 GLY A CA 1
ATOM 1199 C C . GLY A 1 169 ? 0.369 8.513 -3.634 1.00 94.31 169 GLY A C 1
ATOM 1200 O O . GLY A 1 169 ? 1.052 8.300 -4.641 1.00 94.31 169 GLY A O 1
ATOM 1201 N N . LYS A 1 170 ? 0.173 7.585 -2.697 1.00 94.19 170 LYS A N 1
ATOM 1202 C CA 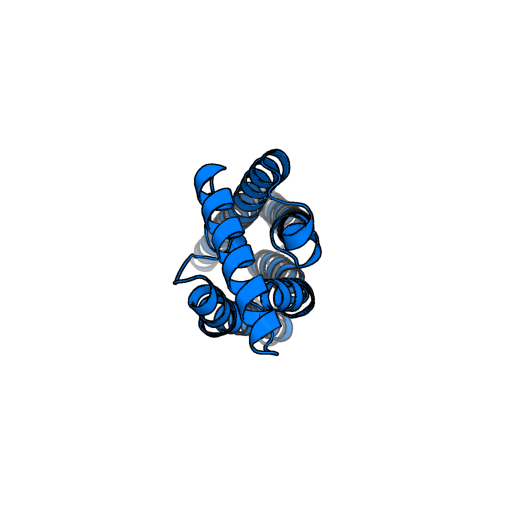. LYS A 1 170 ? 0.702 6.218 -2.723 1.00 94.19 170 LYS A CA 1
ATOM 1203 C C . LYS A 1 170 ? 0.279 5.473 -3.993 1.00 94.19 170 LYS A C 1
ATOM 1205 O O . LYS A 1 170 ? 1.131 4.989 -4.735 1.00 94.19 170 LYS A O 1
ATOM 1210 N N . PHE A 1 171 ? -1.012 5.451 -4.323 1.00 94.81 171 PHE A N 1
ATOM 1211 C CA . PHE A 1 171 ? -1.479 4.783 -5.544 1.00 94.81 171 PHE A CA 1
ATOM 1212 C C . PHE A 1 171 ? -1.046 5.500 -6.827 1.00 94.81 171 PHE A C 1
ATOM 1214 O O . PHE A 1 171 ? -0.650 4.846 -7.794 1.00 94.81 171 PHE A O 1
ATOM 1221 N N . ALA A 1 172 ? -1.062 6.835 -6.848 1.00 96.12 172 ALA A N 1
ATOM 1222 C CA . ALA A 1 172 ? -0.633 7.611 -8.008 1.00 96.12 172 ALA A CA 1
ATOM 1223 C C . ALA A 1 172 ? 0.838 7.340 -8.359 1.00 96.12 172 ALA A C 1
ATOM 1225 O O . ALA A 1 172 ? 1.173 7.153 -9.530 1.00 96.12 172 ALA A O 1
ATOM 1226 N N . THR A 1 173 ? 1.712 7.265 -7.352 1.00 96.38 173 THR A N 1
ATOM 1227 C CA . THR A 1 173 ? 3.138 6.975 -7.564 1.00 96.38 173 THR A CA 1
ATOM 1228 C C . THR A 1 173 ? 3.362 5.562 -8.108 1.00 96.38 173 THR A C 1
ATOM 1230 O O . THR A 1 173 ? 4.121 5.405 -9.069 1.00 96.38 173 THR A O 1
ATOM 1233 N N . LEU A 1 174 ? 2.643 4.556 -7.594 1.00 95.81 174 LEU A N 1
ATOM 1234 C CA . LEU A 1 174 ? 2.671 3.187 -8.127 1.00 95.81 174 LEU A CA 1
ATOM 1235 C C . LEU A 1 174 ? 2.204 3.108 -9.585 1.00 95.81 174 LEU A C 1
ATOM 1237 O O . LEU A 1 174 ? 2.877 2.493 -10.414 1.00 95.81 174 LEU A O 1
ATOM 1241 N N . ILE A 1 175 ? 1.077 3.745 -9.918 1.00 96.69 175 ILE A N 1
ATOM 1242 C CA . ILE A 1 175 ? 0.521 3.739 -11.281 1.00 96.69 175 ILE A CA 1
ATOM 1243 C C . ILE A 1 175 ? 1.505 4.386 -12.257 1.00 96.69 175 ILE A C 1
ATOM 1245 O O . ILE A 1 175 ? 1.815 3.808 -13.302 1.00 96.69 175 ILE A O 1
ATOM 1249 N N . LEU A 1 176 ? 2.040 5.561 -11.911 1.00 97.50 176 LEU A N 1
ATOM 1250 C CA . LEU A 1 176 ? 3.015 6.262 -12.746 1.00 97.50 176 LEU A CA 1
ATOM 1251 C C . LEU A 1 176 ? 4.286 5.427 -12.952 1.00 97.50 176 LEU A C 1
ATOM 1253 O O . LEU A 1 176 ? 4.778 5.330 -14.079 1.00 97.50 176 LEU A O 1
ATOM 1257 N N . ALA A 1 177 ? 4.785 4.768 -11.901 1.00 97.25 177 ALA A N 1
ATOM 1258 C CA . ALA A 1 177 ? 5.932 3.871 -12.006 1.00 97.25 177 ALA A CA 1
ATOM 1259 C C . ALA A 1 177 ? 5.632 2.689 -12.942 1.00 97.25 177 ALA A C 1
ATOM 1261 O O . ALA A 1 177 ? 6.442 2.374 -13.816 1.00 97.25 177 ALA A O 1
ATOM 1262 N N . GLY A 1 178 ? 4.447 2.082 -12.822 1.00 97.00 178 GLY A N 1
ATOM 1263 C CA . GLY A 1 178 ? 3.989 1.000 -13.693 1.00 97.00 178 GLY A CA 1
ATOM 1264 C C . GLY A 1 178 ? 3.930 1.403 -15.169 1.00 97.00 178 GLY A C 1
ATOM 1265 O O . GLY A 1 178 ? 4.449 0.684 -16.025 1.00 97.00 178 GLY A O 1
ATOM 1266 N N . VAL A 1 179 ? 3.378 2.582 -15.473 1.00 97.81 179 VAL A N 1
ATOM 1267 C CA . VAL A 1 179 ? 3.318 3.125 -16.843 1.00 97.81 179 VAL A CA 1
ATOM 1268 C C . VAL A 1 179 ? 4.722 3.344 -17.416 1.00 97.81 179 VAL A C 1
ATOM 1270 O O . VAL A 1 179 ? 4.995 2.949 -18.553 1.00 97.81 179 VAL A O 1
ATOM 1273 N N . LEU A 1 180 ? 5.639 3.923 -16.634 1.00 96.44 180 LEU A N 1
ATOM 1274 C CA . LEU A 1 180 ? 7.024 4.140 -17.061 1.00 96.44 180 LEU A CA 1
ATOM 1275 C C . LEU A 1 180 ? 7.761 2.819 -17.314 1.00 96.44 180 LEU A C 1
ATOM 1277 O O . LEU A 1 180 ? 8.431 2.677 -18.340 1.00 96.44 180 LEU A O 1
ATOM 1281 N N . ILE A 1 181 ? 7.607 1.835 -16.423 1.00 96.50 181 ILE A N 1
ATOM 1282 C CA . ILE A 1 181 ? 8.174 0.491 -16.593 1.00 96.50 181 ILE A CA 1
ATOM 1283 C C . ILE A 1 181 ? 7.623 -0.150 -17.871 1.00 96.50 181 ILE A C 1
ATOM 1285 O O . ILE A 1 181 ? 8.403 -0.617 -18.703 1.00 96.50 181 ILE A O 1
ATOM 1289 N N . ALA A 1 182 ? 6.307 -0.126 -18.088 1.00 96.00 182 ALA A N 1
ATOM 1290 C CA . ALA A 1 182 ? 5.698 -0.668 -19.301 1.00 96.00 182 ALA A CA 1
ATOM 1291 C C . ALA A 1 182 ? 6.263 -0.003 -20.570 1.00 96.00 182 ALA A C 1
ATOM 1293 O O . ALA A 1 182 ? 6.616 -0.691 -21.532 1.00 96.00 182 ALA A O 1
ATOM 1294 N N . GLY A 1 183 ? 6.439 1.323 -20.552 1.00 94.75 183 GLY A N 1
ATOM 1295 C CA . GLY A 1 183 ? 7.076 2.074 -21.635 1.00 94.75 183 GLY A CA 1
ATOM 1296 C C . GLY A 1 183 ? 8.526 1.648 -21.897 1.00 94.75 183 GLY A C 1
ATOM 1297 O O . GLY A 1 183 ? 8.910 1.431 -23.051 1.00 94.75 183 GLY A O 1
ATOM 1298 N N . LEU A 1 184 ? 9.325 1.463 -20.840 1.00 93.50 184 LEU A N 1
ATOM 1299 C CA . LEU A 1 184 ? 10.712 0.993 -20.929 1.00 93.50 184 LEU A CA 1
ATOM 1300 C C . LEU A 1 184 ? 10.809 -0.399 -21.572 1.00 93.50 184 LEU A C 1
ATOM 1302 O O . LEU A 1 184 ? 11.611 -0.615 -22.488 1.00 93.50 184 LEU A O 1
ATOM 1306 N N . TRP A 1 185 ? 9.966 -1.336 -21.137 1.00 92.81 185 TRP A N 1
ATOM 1307 C CA . TRP A 1 185 ? 9.907 -2.687 -21.698 1.00 92.81 185 TRP A CA 1
ATOM 1308 C C . TRP A 1 185 ? 9.386 -2.697 -23.141 1.00 92.81 185 TRP A C 1
ATOM 1310 O O . TRP A 1 185 ? 9.958 -3.381 -23.993 1.00 92.81 185 TRP A O 1
ATOM 1320 N N . GLY A 1 186 ? 8.387 -1.871 -23.461 1.00 91.62 186 GLY A N 1
ATOM 1321 C CA . GLY A 1 186 ? 7.907 -1.688 -24.832 1.00 91.62 186 GLY A CA 1
ATOM 1322 C C . GLY A 1 186 ? 8.999 -1.165 -25.773 1.00 91.62 186 GLY A C 1
ATOM 1323 O O . GLY A 1 186 ? 9.189 -1.694 -26.871 1.00 91.62 186 GLY A O 1
ATOM 1324 N N . ALA A 1 187 ? 9.783 -0.176 -25.334 1.00 88.25 187 ALA A N 1
ATOM 1325 C CA . ALA A 1 187 ? 10.916 0.350 -26.097 1.00 88.25 187 ALA A CA 1
ATOM 1326 C C . ALA A 1 187 ? 12.039 -0.686 -26.273 1.00 88.25 187 ALA A C 1
ATOM 1328 O O . ALA A 1 187 ? 12.680 -0.755 -27.325 1.00 88.25 187 ALA A O 1
ATOM 1329 N N . ARG A 1 188 ? 12.283 -1.520 -25.256 1.00 86.62 188 ARG A N 1
ATOM 1330 C CA . ARG A 1 188 ? 13.220 -2.648 -25.339 1.00 86.62 188 ARG A CA 1
ATOM 1331 C C . ARG A 1 188 ? 12.783 -3.659 -26.402 1.00 86.62 188 ARG A C 1
ATOM 1333 O O . ARG A 1 188 ? 13.603 -4.042 -27.233 1.00 86.62 188 ARG A O 1
ATOM 1340 N N . TRP A 1 189 ? 11.520 -4.082 -26.397 1.00 86.12 189 TRP A N 1
ATOM 1341 C CA . TRP A 1 189 ? 11.019 -5.059 -27.367 1.00 86.12 189 TRP A CA 1
ATOM 1342 C C . TRP A 1 189 ? 11.063 -4.549 -28.802 1.00 86.12 189 TRP A C 1
ATOM 1344 O O . TRP A 1 189 ? 11.439 -5.307 -29.691 1.00 86.12 189 TRP A O 1
ATOM 1354 N N . LYS A 1 190 ? 10.746 -3.268 -29.031 1.00 86.44 190 LYS A N 1
ATOM 1355 C CA . LYS A 1 190 ? 10.878 -2.655 -30.361 1.00 86.44 190 LYS A CA 1
ATOM 1356 C C . LYS A 1 190 ? 12.321 -2.704 -30.870 1.00 86.44 190 LYS A C 1
ATOM 1358 O O . LYS A 1 190 ? 12.534 -3.103 -32.006 1.00 86.44 190 LYS A O 1
ATOM 1363 N N . ARG A 1 191 ? 13.306 -2.381 -30.022 1.00 81.19 191 ARG A N 1
ATOM 1364 C CA . ARG A 1 191 ? 14.737 -2.456 -30.380 1.00 81.19 191 ARG A CA 1
ATOM 1365 C C . ARG A 1 191 ? 15.229 -3.874 -30.655 1.00 81.19 191 ARG A C 1
ATOM 1367 O O . ARG A 1 191 ? 16.110 -4.040 -31.474 1.00 81.19 191 ARG A O 1
ATOM 1374 N N . ALA A 1 192 ? 14.687 -4.882 -29.974 1.00 79.38 192 ALA A N 1
ATOM 1375 C CA . ALA A 1 192 ? 15.076 -6.276 -30.196 1.00 79.38 192 ALA A CA 1
ATOM 1376 C C . ALA A 1 192 ? 14.521 -6.873 -31.505 1.00 79.38 192 ALA A C 1
ATOM 1378 O O . ALA A 1 192 ? 14.929 -7.966 -31.884 1.00 79.38 192 ALA A O 1
ATOM 1379 N N . ARG A 1 193 ? 13.556 -6.199 -32.147 1.00 78.81 193 ARG A N 1
ATOM 1380 C CA . ARG A 1 193 ? 12.936 -6.616 -33.416 1.00 78.81 193 ARG A CA 1
ATOM 1381 C C . ARG A 1 193 ? 13.451 -5.846 -34.637 1.00 78.81 193 ARG A C 1
ATOM 1383 O O . ARG A 1 193 ? 13.100 -6.231 -35.747 1.00 78.81 193 ARG A O 1
ATOM 1390 N N . ALA A 1 194 ? 14.176 -4.751 -34.417 1.00 71.81 194 ALA A N 1
ATOM 1391 C CA . ALA A 1 194 ? 14.818 -3.950 -35.457 1.00 71.81 194 ALA A CA 1
ATOM 1392 C C . ALA A 1 194 ? 16.210 -4.514 -35.756 1.00 71.81 194 ALA A C 1
ATOM 1394 O O . ALA A 1 194 ? 16.603 -4.463 -36.938 1.00 71.81 194 ALA A O 1
#